Protein AF-A0A961JBV4-F1 (afdb_monomer_lite)

Radius of gyration: 22.55 Å; chains: 1; bounding box: 54×51×65 Å

Secondary structure (DSSP, 8-state):
-HHHHHHHHHHHHHHHHHHHHHHHHHHH---SS-GGGT--HHHHHHHHHHHHHHHHHHHHHHHHHHHHHHHHHHHTSPPTTHHHHHHHHHHHHHHTTS-GGGGGTTTT--HHHHHHHHHHHHHTHHHHHHHHHHHHHHHTTS-----HHHHHHHHHHHHHHHHHHHHHHHT-HHHHHHHTTBHHHHHHHIIIIIHHHHHHHHHHHHHHHHHHHSEE--HHHHHHHHHHHHHHHHHHHHHHHHHHHTT-BSS-S---GGGHHHHHHHHHHHHHHHHHHHHHHHHHHHHHHHSEEP-SS-SS-TT--SGGGGS-S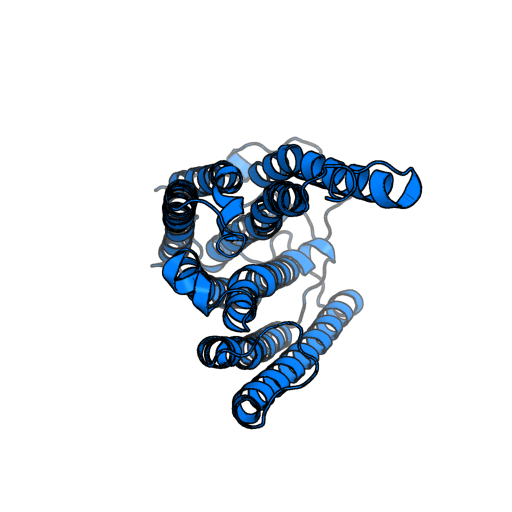SPPSS--SSPPPGGGT------

Structure (mmCIF, N/CA/C/O backbone):
data_AF-A0A961JBV4-F1
#
_entry.id   AF-A0A961JBV4-F1
#
loop_
_atom_site.group_PDB
_atom_site.id
_atom_site.type_symbol
_atom_site.label_atom_id
_atom_site.label_alt_id
_atom_site.label_comp_id
_atom_site.label_asym_id
_atom_site.label_entity_id
_atom_site.label_seq_id
_atom_site.pdbx_PDB_ins_code
_atom_site.Cartn_x
_atom_site.Cartn_y
_atom_site.Cartn_z
_atom_site.occupancy
_atom_site.B_iso_or_equiv
_atom_site.auth_seq_id
_atom_site.auth_comp_id
_atom_site.auth_asym_id
_atom_site.auth_atom_id
_atom_site.pdbx_PDB_model_num
ATOM 1 N N . ILE A 1 1 ? -6.035 10.651 1.886 1.00 93.75 1 ILE A N 1
ATOM 2 C CA . ILE A 1 1 ? -7.064 10.938 0.857 1.00 93.75 1 ILE A CA 1
ATOM 3 C C . ILE A 1 1 ? -6.739 12.191 0.048 1.00 93.75 1 ILE A C 1
ATOM 5 O O . ILE A 1 1 ? -6.558 12.049 -1.148 1.00 93.75 1 ILE A O 1
ATOM 9 N N . PHE A 1 2 ? -6.583 13.380 0.649 1.00 96.25 2 PHE A N 1
ATOM 10 C CA . PHE A 1 2 ? -6.275 14.612 -0.108 1.00 96.25 2 PHE A CA 1
ATOM 11 C C . PHE A 1 2 ? -5.063 14.482 -1.055 1.00 96.25 2 PHE A C 1
ATOM 13 O O . PHE A 1 2 ? -5.188 14.721 -2.250 1.00 96.25 2 PHE A O 1
ATOM 20 N N . VAL A 1 3 ? -3.914 14.013 -0.551 1.00 97.12 3 VAL A N 1
ATOM 21 C CA . VAL A 1 3 ? -2.715 13.773 -1.384 1.00 97.12 3 VAL A CA 1
ATOM 22 C C . VAL A 1 3 ? -2.973 12.716 -2.467 1.00 97.12 3 VAL A C 1
ATOM 24 O O . VAL A 1 3 ? -2.566 12.885 -3.611 1.00 97.12 3 VAL A O 1
ATOM 27 N N . THR A 1 4 ? -3.699 11.647 -2.129 1.00 96.94 4 THR A N 1
ATOM 28 C CA . THR A 1 4 ? -4.105 10.593 -3.072 1.00 96.94 4 THR A CA 1
ATOM 29 C C . THR A 1 4 ? -4.921 11.154 -4.239 1.00 96.94 4 THR A C 1
ATOM 31 O O . THR A 1 4 ? -4.680 10.773 -5.377 1.00 96.94 4 THR A O 1
ATOM 34 N N . ALA A 1 5 ? -5.847 12.083 -3.984 1.00 97.50 5 ALA A N 1
ATOM 35 C CA . ALA A 1 5 ? -6.661 12.704 -5.028 1.00 97.50 5 ALA A CA 1
ATOM 36 C C . ALA A 1 5 ? -5.811 13.506 -6.029 1.00 97.50 5 ALA A C 1
ATOM 38 O O . ALA A 1 5 ? -6.021 13.394 -7.234 1.00 97.50 5 ALA A O 1
ATOM 39 N N . TRP A 1 6 ? -4.810 14.250 -5.547 1.00 97.56 6 TRP A N 1
ATOM 40 C CA . TRP A 1 6 ? -3.859 14.953 -6.415 1.00 97.56 6 TRP A CA 1
ATOM 41 C C . TRP A 1 6 ? -2.999 14.000 -7.245 1.00 97.56 6 TRP A C 1
ATOM 43 O O . TRP A 1 6 ? -2.820 14.227 -8.439 1.00 97.56 6 TRP A O 1
ATOM 53 N N . LEU A 1 7 ? -2.508 12.913 -6.643 1.00 97.00 7 LEU A N 1
ATOM 54 C CA . LEU A 1 7 ? -1.770 11.879 -7.371 1.00 97.00 7 LEU A CA 1
ATOM 55 C C . LEU A 1 7 ? -2.616 11.286 -8.504 1.00 97.00 7 LEU A C 1
ATOM 57 O O . LEU A 1 7 ? -2.138 11.190 -9.631 1.00 97.00 7 LEU A O 1
ATOM 61 N N . ILE A 1 8 ? -3.874 10.930 -8.223 1.00 96.50 8 ILE A N 1
ATOM 62 C CA . ILE A 1 8 ? -4.832 10.410 -9.212 1.00 96.50 8 ILE A CA 1
ATOM 63 C C . ILE A 1 8 ? -5.017 11.414 -10.353 1.00 96.50 8 ILE A C 1
ATOM 65 O O . ILE A 1 8 ? -4.846 11.051 -11.516 1.00 96.50 8 ILE A O 1
ATOM 69 N N . LEU A 1 9 ? -5.322 12.672 -10.017 1.00 97.06 9 LEU A N 1
ATOM 70 C CA . LEU A 1 9 ? -5.583 13.737 -10.987 1.00 97.06 9 LEU A CA 1
ATOM 71 C C . LEU A 1 9 ? -4.412 13.938 -11.959 1.00 97.06 9 LEU A C 1
ATOM 73 O O . LEU A 1 9 ? -4.634 14.143 -13.149 1.00 97.06 9 LEU A O 1
ATOM 77 N N . LEU A 1 10 ? -3.178 13.877 -11.456 1.00 96.31 10 LEU A N 1
ATOM 78 C CA . LEU A 1 10 ? -1.976 14.180 -12.234 1.00 96.31 10 LEU A CA 1
ATOM 79 C C . LEU A 1 10 ? -1.379 12.958 -12.955 1.00 96.31 10 LEU A C 1
ATOM 81 O O . LEU A 1 10 ? -0.720 13.129 -13.976 1.00 96.31 10 LEU A O 1
ATOM 85 N N . SER A 1 11 ? -1.594 11.734 -12.457 1.00 95.56 11 SER A N 1
ATOM 86 C CA . SER A 1 11 ? -0.977 10.517 -13.019 1.00 95.56 11 SER A CA 1
ATOM 87 C C . SER A 1 11 ? -1.875 9.750 -13.994 1.00 95.56 11 SER A C 1
ATOM 89 O O . SER A 1 11 ? -1.384 9.275 -15.018 1.00 95.56 11 SER A O 1
ATOM 91 N N . LEU A 1 12 ? -3.184 9.634 -13.731 1.00 95.81 12 LEU A N 1
ATOM 92 C CA . LEU A 1 12 ? -4.088 8.833 -14.572 1.00 95.81 12 LEU A CA 1
ATOM 93 C C . LEU A 1 12 ? -4.169 9.294 -16.037 1.00 95.81 12 LEU A C 1
ATOM 95 O O . LEU A 1 12 ? -4.191 8.423 -16.912 1.00 95.81 12 LEU A O 1
ATOM 99 N N . PRO A 1 13 ? -4.183 10.607 -16.356 1.00 97.31 13 PRO A N 1
ATOM 100 C CA . PRO A 1 13 ? -4.202 11.049 -17.749 1.00 97.31 13 PRO A CA 1
ATOM 101 C C . PRO A 1 13 ? -3.009 10.532 -18.564 1.00 97.31 13 PRO A C 1
ATOM 103 O O . PRO A 1 13 ? -3.140 10.287 -19.762 1.00 97.31 13 PRO A O 1
ATOM 106 N N . VAL A 1 14 ? -1.861 10.309 -17.918 1.00 96.81 14 VAL A N 1
ATOM 107 C CA . VAL A 1 14 ? -0.648 9.802 -18.572 1.00 96.81 14 VAL A CA 1
ATOM 108 C C . VAL A 1 14 ? -0.819 8.340 -18.997 1.00 96.81 14 VAL A C 1
ATOM 110 O O . VAL A 1 14 ? -0.511 7.999 -20.141 1.00 96.81 14 VAL A O 1
ATOM 113 N N . LEU A 1 15 ? -1.405 7.493 -18.139 1.00 95.56 15 LEU A N 1
ATOM 114 C CA . LEU A 1 15 ? -1.764 6.117 -18.510 1.00 95.56 15 LEU A CA 1
ATOM 115 C C . LEU A 1 15 ? -2.808 6.089 -19.631 1.00 95.56 15 LEU A C 1
ATOM 117 O O . LEU A 1 15 ? -2.677 5.309 -20.575 1.00 95.56 15 LEU A O 1
ATOM 121 N N . ALA A 1 16 ? -3.831 6.943 -19.548 1.00 97.19 16 ALA A N 1
ATOM 122 C CA . ALA A 1 16 ? -4.840 7.049 -20.598 1.00 97.19 16 ALA A CA 1
ATOM 123 C C . ALA A 1 16 ? -4.199 7.396 -21.955 1.00 97.19 16 ALA A C 1
ATOM 125 O O . ALA A 1 16 ? -4.563 6.805 -22.974 1.00 97.19 16 ALA A O 1
ATOM 126 N N . GLY A 1 17 ? -3.189 8.273 -21.961 1.00 97.25 17 GLY A N 1
ATOM 127 C CA . GLY A 1 17 ? -2.356 8.559 -23.129 1.00 97.25 17 GLY A CA 1
ATOM 128 C C . GLY A 1 17 ? -1.610 7.326 -23.651 1.00 97.25 17 GLY A C 1
ATOM 129 O O . GLY A 1 17 ? -1.737 7.009 -24.833 1.00 97.25 17 GLY A O 1
ATOM 130 N N . ALA A 1 18 ? -0.893 6.593 -22.785 1.00 96.38 18 ALA A N 1
ATOM 131 C CA . ALA A 1 18 ? -0.178 5.360 -23.155 1.00 96.38 18 ALA A CA 1
ATOM 132 C C . ALA A 1 18 ? -1.093 4.324 -23.820 1.00 96.38 18 ALA A C 1
ATOM 134 O O . ALA A 1 18 ? -0.775 3.802 -24.889 1.00 96.38 18 ALA A O 1
ATOM 135 N N . ILE A 1 19 ? -2.242 4.048 -23.197 1.00 97.19 19 ILE A N 1
ATOM 136 C CA . ILE A 1 19 ? -3.221 3.079 -23.699 1.00 97.19 19 ILE A CA 1
ATOM 137 C C . ILE A 1 19 ? -3.800 3.554 -25.031 1.00 97.19 19 ILE A C 1
ATOM 139 O O . ILE A 1 19 ? -3.917 2.758 -25.958 1.00 97.19 19 ILE A O 1
ATOM 143 N N . THR A 1 20 ? -4.125 4.843 -25.151 1.00 98.06 20 THR A N 1
ATOM 144 C CA . THR A 1 20 ? -4.651 5.404 -26.401 1.00 98.06 20 THR A CA 1
ATOM 145 C C . THR A 1 20 ? -3.640 5.253 -27.532 1.00 98.06 20 THR A C 1
ATOM 147 O O . THR A 1 20 ? -3.996 4.704 -28.568 1.00 98.06 20 THR A O 1
ATOM 150 N N . MET A 1 21 ? -2.378 5.646 -27.332 1.00 98.31 21 MET A N 1
ATOM 151 C CA . MET A 1 21 ? -1.324 5.473 -28.343 1.00 98.31 21 MET A CA 1
ATOM 152 C C . MET A 1 21 ? -1.141 4.003 -28.729 1.00 98.31 21 MET A C 1
ATOM 154 O O . MET A 1 21 ? -1.077 3.684 -29.912 1.00 98.31 21 MET A O 1
ATOM 158 N N . LEU A 1 22 ? -1.150 3.089 -27.753 1.00 97.81 22 LEU A N 1
ATOM 159 C CA . LEU A 1 22 ? -1.014 1.658 -28.022 1.00 97.81 22 LEU A CA 1
ATOM 160 C C . LEU A 1 22 ? -2.197 1.112 -28.836 1.00 97.81 22 LEU A C 1
ATOM 162 O O . LEU A 1 22 ? -2.018 0.289 -29.732 1.00 97.81 22 LEU A O 1
ATOM 166 N N . LEU A 1 23 ? -3.418 1.556 -28.535 1.00 98.25 23 LEU A N 1
ATOM 167 C CA . LEU A 1 23 ? -4.605 1.186 -29.303 1.00 98.25 23 LEU A CA 1
ATOM 168 C C . LEU A 1 23 ? -4.588 1.795 -30.709 1.00 98.25 23 LEU A C 1
ATOM 170 O O . LEU A 1 23 ? -5.062 1.137 -31.636 1.00 98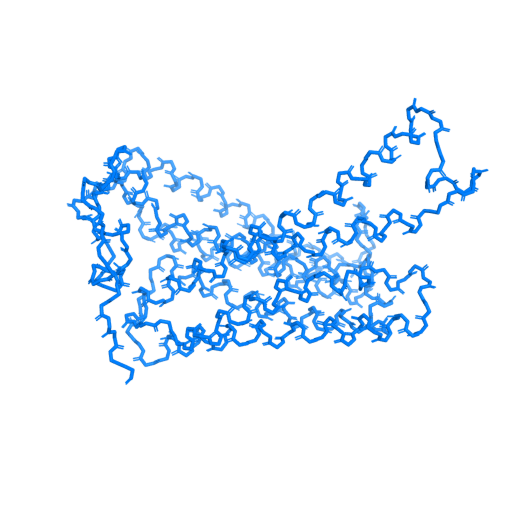.25 23 LEU A O 1
ATOM 174 N N . MET A 1 24 ? -4.037 2.998 -30.880 1.00 98.38 24 MET A N 1
ATOM 175 C CA . MET A 1 24 ? -3.848 3.615 -32.195 1.00 98.38 24 MET A CA 1
ATOM 176 C C . MET A 1 24 ? -2.859 2.817 -33.046 1.00 98.38 24 MET A C 1
ATOM 178 O O . MET A 1 24 ? -3.187 2.481 -34.186 1.00 98.38 24 MET A O 1
ATOM 182 N N . ASP A 1 25 ? -1.733 2.392 -32.464 1.00 98.12 25 ASP A N 1
ATOM 183 C CA . ASP A 1 25 ? -0.744 1.571 -33.172 1.00 98.12 25 ASP A CA 1
ATOM 184 C C . ASP A 1 25 ? -1.353 0.235 -33.608 1.00 98.12 25 ASP A C 1
ATOM 186 O O . ASP A 1 25 ? -1.201 -0.203 -34.747 1.00 98.12 25 ASP A O 1
ATOM 190 N N . ARG A 1 26 ? -2.123 -0.400 -32.717 1.00 97.44 26 ARG A N 1
ATOM 191 C CA . ARG A 1 26 ? -2.718 -1.717 -32.977 1.00 97.44 26 ARG A CA 1
ATOM 192 C C . ARG A 1 26 ? -3.867 -1.711 -33.982 1.00 97.44 26 ARG A C 1
ATOM 194 O O . ARG A 1 26 ? -4.048 -2.714 -34.665 1.00 97.44 26 ARG A O 1
ATOM 201 N N . ASN A 1 27 ? -4.686 -0.659 -34.010 1.00 98.38 27 ASN A N 1
ATOM 202 C CA . ASN A 1 27 ? -5.968 -0.684 -34.727 1.00 98.38 27 ASN A CA 1
ATOM 203 C C . ASN A 1 27 ? -6.055 0.312 -35.888 1.00 98.38 27 ASN A C 1
ATOM 205 O O . ASN A 1 27 ? -6.904 0.137 -36.759 1.00 98.38 27 ASN A O 1
ATOM 209 N N . PHE A 1 28 ? -5.215 1.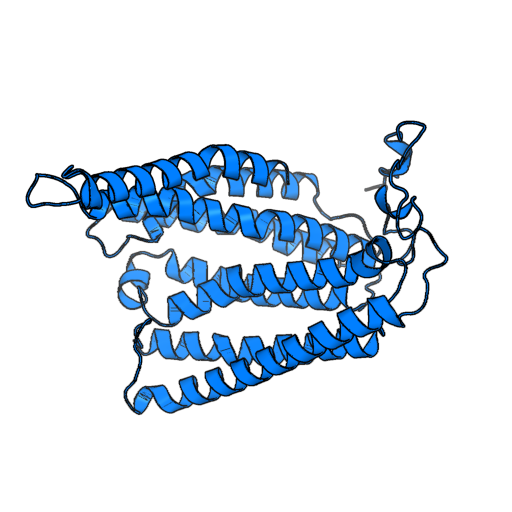348 -35.908 1.00 97.88 28 PHE A N 1
ATOM 210 C CA . PHE A 1 28 ? -5.320 2.455 -36.864 1.00 97.88 28 PHE A CA 1
ATOM 211 C C . PHE A 1 28 ? -4.015 2.728 -37.627 1.00 97.88 28 PHE A C 1
ATOM 213 O O . PHE A 1 28 ? -3.973 3.645 -38.443 1.00 97.88 28 PHE A O 1
ATOM 220 N N . GLY A 1 29 ? -2.971 1.919 -37.409 1.00 95.44 29 GLY A N 1
ATOM 221 C CA . GLY A 1 29 ? -1.723 1.980 -38.173 1.00 95.44 29 GLY A CA 1
ATOM 222 C C . GLY A 1 29 ? -0.825 3.169 -37.830 1.00 95.44 29 GLY A C 1
ATOM 223 O O . GLY A 1 29 ? 0.017 3.537 -38.647 1.00 95.44 29 GLY A O 1
ATOM 224 N N . THR A 1 30 ? -0.997 3.785 -36.654 1.00 98.06 30 THR A N 1
ATOM 225 C CA . THR A 1 30 ? 0.029 4.692 -36.117 1.00 98.06 30 THR A CA 1
ATOM 226 C C . THR A 1 30 ? 1.259 3.897 -35.669 1.00 98.06 30 THR A C 1
ATOM 228 O O . THR A 1 30 ? 1.229 2.669 -35.605 1.00 98.06 30 THR A O 1
ATOM 231 N N . THR A 1 31 ? 2.361 4.592 -35.392 1.00 97.94 31 THR A N 1
ATOM 232 C CA . THR A 1 31 ? 3.644 3.961 -35.050 1.00 97.94 31 THR A CA 1
ATOM 233 C C . THR A 1 31 ? 4.336 4.683 -33.893 1.00 97.94 31 THR A C 1
ATOM 235 O O . THR A 1 31 ? 5.521 4.996 -33.967 1.00 97.94 31 THR A O 1
ATOM 238 N N . PHE A 1 32 ? 3.604 4.982 -32.815 1.00 98.12 32 PHE A N 1
ATOM 239 C CA . PHE A 1 32 ? 4.156 5.623 -31.614 1.00 98.12 32 PHE A CA 1
ATOM 240 C C . PHE A 1 32 ? 5.268 4.783 -30.971 1.00 98.12 32 PHE A C 1
ATOM 242 O O . PHE A 1 32 ? 6.291 5.329 -30.550 1.00 98.12 32 PHE A O 1
ATOM 249 N N . PHE A 1 33 ? 5.080 3.463 -30.906 1.00 98.06 33 PHE A N 1
ATOM 250 C CA . PHE A 1 33 ? 5.995 2.537 -30.233 1.00 98.06 33 PHE A CA 1
ATOM 251 C C . PHE A 1 33 ? 6.668 1.532 -31.176 1.00 98.06 33 PHE A C 1
ATOM 253 O O . PHE A 1 33 ? 7.546 0.802 -30.727 1.00 98.06 33 PHE A O 1
ATOM 260 N N . ASP A 1 34 ? 6.274 1.471 -32.454 1.00 97.38 34 ASP A N 1
ATOM 261 C CA . ASP A 1 34 ? 6.857 0.559 -33.449 1.00 97.38 34 ASP A CA 1
ATOM 262 C C . ASP A 1 34 ? 8.118 1.159 -34.107 1.00 97.38 34 ASP A C 1
ATOM 264 O O . ASP A 1 34 ? 7.999 2.118 -34.882 1.00 97.38 34 ASP A O 1
ATOM 268 N N . PRO A 1 35 ? 9.319 0.583 -33.887 1.00 97.25 35 PRO A N 1
ATOM 269 C CA . PRO A 1 35 ? 10.550 1.052 -34.520 1.00 97.25 35 PRO A CA 1
ATOM 270 C C . PRO A 1 35 ? 10.507 1.037 -36.049 1.00 97.25 35 PRO A C 1
ATOM 272 O O . PRO A 1 35 ? 11.173 1.860 -36.677 1.00 97.25 35 PRO A O 1
ATOM 275 N N . ALA A 1 36 ? 9.734 0.134 -36.667 1.00 97.06 36 ALA A N 1
ATOM 276 C CA . ALA A 1 36 ? 9.634 0.053 -38.125 1.00 97.06 36 ALA A CA 1
ATOM 277 C C . ALA A 1 36 ? 9.012 1.321 -38.738 1.00 97.06 36 ALA A C 1
ATOM 279 O O . ALA A 1 36 ? 9.333 1.674 -39.872 1.00 97.06 36 ALA A O 1
ATOM 280 N N . GLY A 1 37 ? 8.174 2.029 -37.975 1.00 96.06 37 GLY A N 1
ATOM 281 C CA . GLY A 1 37 ? 7.616 3.334 -38.331 1.00 96.06 37 GLY A CA 1
ATOM 282 C C . GLY A 1 37 ? 8.281 4.522 -37.635 1.00 96.06 37 GLY A C 1
ATOM 283 O O . GLY A 1 37 ? 7.702 5.607 -37.624 1.00 96.06 37 GLY A O 1
ATOM 284 N N . GLY A 1 38 ? 9.460 4.332 -37.030 1.00 96.56 38 GLY A N 1
ATOM 285 C CA . GLY A 1 38 ? 10.205 5.379 -36.319 1.00 96.56 38 GLY A CA 1
ATOM 286 C C . GLY A 1 38 ? 9.773 5.635 -34.869 1.00 96.56 38 GLY A C 1
ATOM 287 O O . GLY A 1 38 ? 10.240 6.605 -34.274 1.00 96.56 38 GLY A O 1
ATOM 288 N N . GLY A 1 39 ? 8.900 4.797 -34.303 1.00 97.50 39 GLY A N 1
ATOM 289 C CA . GLY A 1 39 ? 8.485 4.850 -32.901 1.00 97.50 39 GLY A CA 1
ATOM 290 C C . GLY A 1 39 ? 9.538 4.319 -31.924 1.00 97.50 39 GLY A C 1
ATOM 291 O O . GLY A 1 39 ? 10.519 3.687 -32.319 1.00 97.50 39 GLY A O 1
ATOM 292 N N . ASP A 1 40 ? 9.315 4.549 -30.628 1.00 97.19 40 ASP A N 1
ATOM 293 C CA . AS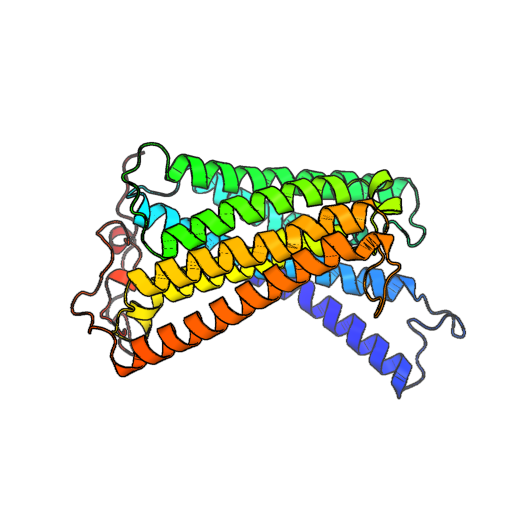P A 1 40 ? 10.226 4.124 -29.556 1.00 97.19 40 ASP A CA 1
ATOM 294 C C . ASP A 1 40 ? 9.523 3.193 -28.543 1.00 97.19 40 ASP A C 1
ATOM 296 O O . ASP A 1 40 ? 8.679 3.645 -27.765 1.00 97.19 40 ASP A O 1
ATOM 300 N N . PRO A 1 41 ? 9.883 1.899 -28.469 1.00 96.31 41 PRO A N 1
ATOM 301 C CA . PRO A 1 41 ? 9.354 0.978 -27.464 1.00 96.31 41 PRO A CA 1
ATOM 302 C C . PRO A 1 41 ? 9.668 1.385 -26.014 1.00 96.31 41 PRO A C 1
ATOM 304 O O . PRO A 1 41 ? 8.923 1.028 -25.096 1.00 96.31 41 PRO A O 1
ATOM 307 N N . ILE A 1 42 ? 10.765 2.112 -25.771 1.00 97.50 42 ILE A N 1
ATOM 308 C CA . ILE A 1 42 ? 11.160 2.578 -24.433 1.00 97.50 42 ILE A CA 1
ATOM 309 C C . ILE A 1 42 ? 10.298 3.762 -23.986 1.00 97.50 42 ILE A C 1
ATOM 311 O O . ILE A 1 42 ? 10.025 3.901 -22.789 1.00 97.50 42 ILE A O 1
ATOM 315 N N . LEU A 1 43 ? 9.766 4.550 -24.925 1.00 97.06 43 LEU A N 1
ATOM 316 C CA . LEU A 1 43 ? 8.789 5.596 -24.627 1.00 97.06 43 LEU A CA 1
ATOM 317 C C . LEU A 1 43 ? 7.566 5.023 -23.901 1.00 97.06 43 LEU A C 1
ATOM 319 O O . LEU A 1 43 ? 7.129 5.599 -22.903 1.00 97.06 43 LEU A O 1
ATOM 323 N N . TYR A 1 44 ? 7.059 3.861 -24.333 1.00 97.06 44 TYR A N 1
ATOM 324 C CA . TYR A 1 44 ? 5.953 3.192 -23.641 1.00 97.06 44 TYR A CA 1
ATOM 325 C C . TYR A 1 44 ? 6.290 2.933 -22.168 1.00 97.06 44 TYR A C 1
ATOM 327 O O . TYR A 1 44 ? 5.474 3.207 -21.289 1.00 97.06 44 TYR A O 1
ATOM 335 N N . GLN A 1 45 ? 7.509 2.462 -21.883 1.00 97.12 45 GLN A N 1
ATOM 336 C CA . GLN A 1 45 ? 7.949 2.205 -20.511 1.00 97.12 45 GLN A CA 1
ATOM 337 C C . GLN A 1 45 ? 8.018 3.488 -19.683 1.00 97.12 45 GLN A C 1
ATOM 339 O O . GLN A 1 45 ? 7.545 3.493 -18.549 1.00 97.12 45 GLN A O 1
ATOM 344 N N . HIS A 1 46 ? 8.546 4.585 -20.234 1.00 97.56 46 HIS A N 1
ATOM 345 C CA . HIS A 1 46 ? 8.583 5.859 -19.516 1.00 97.56 46 HIS A CA 1
ATOM 346 C C . HIS A 1 46 ? 7.182 6.338 -19.136 1.00 97.56 46 HIS A C 1
ATOM 348 O O . HIS A 1 46 ? 6.976 6.726 -17.990 1.00 97.56 46 HIS A O 1
ATOM 354 N N . ILE A 1 47 ? 6.226 6.288 -20.063 1.00 97.31 47 ILE A N 1
ATOM 355 C CA . ILE A 1 47 ? 4.862 6.781 -19.836 1.00 97.31 47 ILE A CA 1
ATOM 356 C C . ILE A 1 47 ? 4.112 5.853 -18.874 1.00 97.31 47 ILE A C 1
ATOM 358 O O . ILE A 1 47 ? 3.468 6.326 -17.935 1.00 97.31 47 ILE A O 1
ATOM 362 N N . LEU A 1 48 ? 4.249 4.535 -19.054 1.00 97.06 48 LEU A N 1
ATOM 363 C CA . LEU A 1 48 ? 3.659 3.547 -18.157 1.00 97.06 48 LEU A CA 1
ATOM 364 C C . LEU A 1 48 ? 4.175 3.727 -16.731 1.00 97.06 48 LEU A C 1
ATOM 366 O O . LEU A 1 48 ? 3.372 3.788 -15.809 1.00 97.06 48 LEU A O 1
ATOM 370 N N . TRP A 1 49 ? 5.491 3.837 -16.535 1.00 98.00 49 TRP A N 1
ATOM 371 C CA . TRP A 1 49 ? 6.068 3.966 -15.199 1.00 98.00 49 TRP A CA 1
ATOM 372 C C . TRP A 1 49 ? 5.864 5.350 -14.591 1.00 98.00 49 TRP A C 1
ATOM 374 O O . TRP A 1 49 ? 5.718 5.442 -13.371 1.00 98.00 49 TRP A O 1
ATOM 384 N N . PHE A 1 50 ? 5.776 6.407 -15.406 1.00 97.38 50 PHE A N 1
ATOM 385 C CA . PHE A 1 50 ? 5.389 7.735 -14.925 1.00 97.38 50 PHE A CA 1
ATOM 386 C C . PHE A 1 50 ? 4.023 7.703 -14.236 1.00 97.38 50 PHE A C 1
ATOM 388 O O . PHE A 1 50 ? 3.824 8.416 -13.261 1.00 97.38 50 PHE A O 1
ATOM 395 N N . PHE A 1 51 ? 3.098 6.857 -14.697 1.00 96.81 51 PHE A N 1
ATOM 396 C CA . PHE A 1 51 ? 1.874 6.549 -13.957 1.00 96.81 51 PHE A CA 1
ATOM 397 C C . PHE A 1 51 ? 2.100 5.502 -12.853 1.00 96.81 51 PHE A C 1
ATOM 399 O O . PHE A 1 51 ? 1.706 5.712 -11.707 1.00 96.81 51 PHE A O 1
ATOM 406 N N . GLY A 1 52 ? 2.721 4.372 -13.194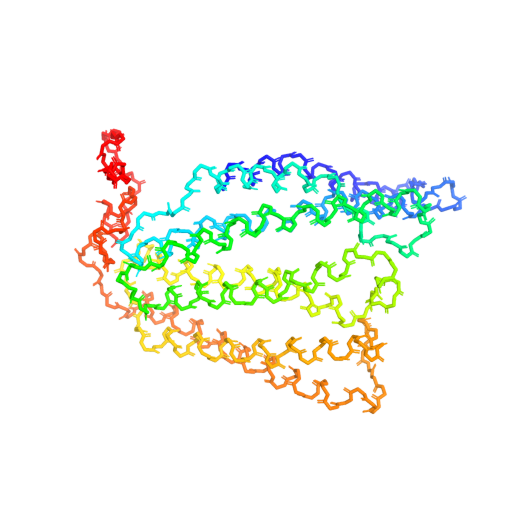 1.00 96.12 52 GLY A N 1
ATOM 407 C CA . GLY A 1 52 ? 2.764 3.179 -12.349 1.00 96.12 52 GLY A CA 1
ATOM 408 C C . GLY A 1 52 ? 3.498 3.400 -11.031 1.00 96.12 52 GLY A C 1
ATOM 409 O O . GLY A 1 52 ? 3.181 2.763 -10.030 1.00 96.12 52 GLY A O 1
ATOM 410 N N . HIS A 1 53 ? 4.451 4.332 -10.986 1.00 96.81 53 HIS A N 1
ATOM 411 C CA . HIS A 1 53 ? 5.114 4.660 -9.735 1.00 96.81 53 HIS A CA 1
ATOM 412 C C . HIS A 1 53 ? 4.265 5.554 -8.803 1.00 96.81 53 HIS A C 1
ATOM 414 O O . HIS A 1 53 ? 4.071 5.188 -7.646 1.00 96.81 53 HIS A O 1
ATOM 420 N N . PRO A 1 54 ? 3.655 6.663 -9.253 1.00 97.31 54 PRO A N 1
ATOM 421 C CA . PRO A 1 54 ? 2.592 7.326 -8.495 1.00 97.31 54 PRO A CA 1
ATOM 422 C C . PRO A 1 54 ? 1.447 6.401 -8.059 1.00 97.31 54 PRO A C 1
ATOM 424 O O . PRO A 1 54 ? 0.943 6.556 -6.945 1.00 97.31 54 PRO A O 1
ATOM 427 N N . GLU A 1 55 ? 1.054 5.423 -8.883 1.00 96.38 55 GLU A N 1
ATOM 428 C CA . GLU A 1 55 ? -0.009 4.460 -8.561 1.00 96.38 55 GLU A CA 1
ATOM 429 C C . GLU A 1 55 ? 0.265 3.699 -7.260 1.00 96.38 55 GLU A C 1
ATOM 431 O O . GLU A 1 55 ? -0.632 3.559 -6.422 1.00 96.38 55 GLU A O 1
ATOM 436 N N . VAL A 1 56 ? 1.510 3.278 -7.020 1.00 96.00 56 VAL A N 1
ATOM 437 C CA . VAL A 1 56 ? 1.832 2.582 -5.768 1.00 96.00 56 VAL A CA 1
ATOM 438 C C . VAL A 1 56 ? 1.603 3.479 -4.545 1.00 96.00 56 VAL A C 1
ATOM 440 O O . VAL A 1 56 ? 1.145 3.014 -3.499 1.00 96.00 56 VAL A O 1
ATOM 443 N N . TYR A 1 57 ? 1.799 4.793 -4.678 1.00 96.00 57 TYR A N 1
ATOM 444 C CA . TYR A 1 57 ? 1.465 5.746 -3.621 1.00 96.00 57 TYR A CA 1
ATOM 445 C C . TYR A 1 57 ? -0.036 6.004 -3.512 1.00 96.00 57 TYR A C 1
ATOM 447 O O . TYR A 1 57 ? -0.557 6.122 -2.400 1.00 96.00 57 TYR A O 1
ATOM 455 N N . ILE A 1 58 ? -0.756 6.032 -4.634 1.00 96.50 58 ILE A N 1
ATOM 456 C CA . ILE A 1 58 ? -2.221 6.139 -4.639 1.00 96.50 58 ILE A CA 1
ATOM 457 C C . ILE A 1 58 ? -2.835 5.028 -3.784 1.00 96.50 58 ILE A C 1
ATOM 459 O O . ILE A 1 58 ? -3.715 5.301 -2.964 1.00 96.50 58 ILE A O 1
ATOM 463 N N . VAL A 1 59 ? -2.320 3.807 -3.921 1.00 94.62 59 VAL A N 1
ATOM 464 C CA . VAL A 1 59 ? -2.787 2.634 -3.178 1.00 94.62 59 VAL A CA 1
ATOM 465 C C . VAL A 1 59 ? -2.414 2.701 -1.692 1.00 94.62 59 VAL A C 1
ATOM 467 O O . VAL A 1 59 ? -3.265 2.435 -0.842 1.00 94.62 59 VAL A O 1
ATOM 470 N N . ILE A 1 60 ? -1.174 3.062 -1.339 1.00 96.12 60 ILE A N 1
ATOM 471 C CA . ILE A 1 60 ? -0.702 2.922 0.051 1.00 96.12 60 ILE A CA 1
ATOM 472 C C . ILE A 1 60 ? -1.030 4.119 0.960 1.00 96.12 60 ILE A C 1
ATOM 474 O O . ILE A 1 60 ? -1.231 3.946 2.165 1.00 96.12 60 ILE A O 1
ATOM 478 N N . LEU A 1 61 ? -1.118 5.342 0.422 1.00 96.69 61 LEU A N 1
ATOM 479 C CA . LEU A 1 61 ? -1.321 6.548 1.236 1.00 96.69 61 LEU A CA 1
ATOM 480 C C . LEU A 1 61 ? -2.650 6.567 2.023 1.00 96.69 61 LEU A C 1
ATOM 482 O O . LEU A 1 61 ? -2.644 7.038 3.166 1.00 96.69 61 LEU A O 1
ATOM 486 N N . PRO A 1 62 ? -3.787 6.068 1.497 1.00 97.12 62 PRO A N 1
ATOM 487 C CA . PRO A 1 62 ? -4.997 5.872 2.296 1.00 97.12 62 PRO A CA 1
ATOM 488 C C . PRO A 1 62 ? -4.776 4.890 3.452 1.00 97.12 62 PRO A C 1
ATOM 490 O O . PRO A 1 62 ? -5.171 5.180 4.583 1.00 97.12 62 PRO A O 1
ATOM 493 N N . GLY A 1 63 ? -4.075 3.782 3.187 1.00 96.94 63 GLY A N 1
ATOM 494 C CA . GLY A 1 63 ? -3.699 2.794 4.196 1.00 96.94 63 GLY A CA 1
ATOM 495 C C . GLY A 1 63 ? -2.874 3.410 5.326 1.00 96.94 63 GLY A C 1
ATOM 496 O O . GLY A 1 63 ? -3.158 3.177 6.496 1.00 96.94 63 GLY A O 1
ATOM 497 N N . PHE A 1 64 ? -1.924 4.294 5.015 1.00 97.50 64 PHE A N 1
ATOM 498 C CA . PHE A 1 64 ? -1.168 5.024 6.036 1.00 97.50 64 PHE A CA 1
ATOM 499 C C . PHE A 1 64 ? -2.048 5.895 6.944 1.00 97.50 64 PHE A C 1
ATOM 501 O O . PHE A 1 64 ? -1.776 6.006 8.141 1.00 97.50 64 PHE A O 1
ATOM 508 N N . GLY A 1 65 ? -3.073 6.544 6.388 1.00 96.44 65 GLY A N 1
ATOM 509 C CA . GLY A 1 65 ? -4.036 7.317 7.175 1.00 96.44 65 GLY A CA 1
ATOM 510 C C . GLY A 1 65 ? -4.802 6.417 8.140 1.00 96.44 65 GLY A C 1
ATOM 511 O O . GLY A 1 65 ? -4.774 6.640 9.347 1.00 96.44 65 GLY A O 1
ATOM 512 N N . LEU A 1 66 ? -5.384 5.341 7.612 1.00 97.50 66 LEU A N 1
ATOM 513 C CA . LEU A 1 66 ? -6.104 4.317 8.369 1.00 97.50 66 LEU A CA 1
ATOM 514 C C . LEU A 1 66 ? -5.266 3.756 9.523 1.00 97.50 66 LEU A C 1
ATOM 516 O O . LEU A 1 66 ? -5.718 3.734 10.663 1.00 97.50 66 LEU A O 1
ATOM 520 N N . ILE A 1 67 ? -4.023 3.362 9.248 1.00 98.06 67 ILE A N 1
ATOM 521 C CA . ILE A 1 67 ? -3.099 2.832 10.255 1.00 98.06 67 ILE A CA 1
ATOM 522 C C . ILE A 1 67 ? -2.812 3.858 11.355 1.00 98.06 67 ILE A C 1
ATOM 524 O O . ILE A 1 67 ? -2.704 3.491 12.522 1.00 98.06 67 ILE A O 1
ATOM 528 N N . SER A 1 68 ? -2.752 5.147 11.011 1.00 97.31 68 SER A N 1
ATOM 529 C CA . SER A 1 68 ? -2.569 6.215 12.000 1.00 97.31 68 SER A CA 1
ATOM 530 C C . SER A 1 68 ? -3.758 6.303 12.965 1.00 97.31 68 SER A C 1
ATOM 532 O O . SER A 1 68 ? -3.537 6.422 14.168 1.00 97.31 68 SER A O 1
ATOM 534 N N . HIS A 1 69 ? -4.994 6.166 12.467 1.00 96.69 69 HIS A N 1
ATOM 535 C CA . HIS A 1 69 ? -6.192 6.110 13.317 1.00 96.69 69 HIS A CA 1
ATOM 536 C C . HIS A 1 69 ? -6.197 4.867 14.211 1.00 96.69 69 HIS A C 1
ATOM 538 O O . HIS A 1 69 ? -6.396 4.984 15.415 1.00 96.69 69 HIS A O 1
ATOM 544 N N . VAL A 1 70 ? -5.902 3.688 13.653 1.00 98.38 70 VAL A N 1
ATOM 545 C CA . VAL A 1 70 ? -5.847 2.435 14.425 1.00 98.38 70 VAL A CA 1
ATOM 546 C C . VAL A 1 70 ? -4.803 2.527 15.544 1.00 98.38 70 VAL A C 1
ATOM 548 O O . VAL A 1 70 ? -5.113 2.206 16.692 1.00 98.38 70 VAL A O 1
ATOM 551 N N . PHE A 1 71 ? -3.591 3.010 15.245 1.00 98.25 71 PHE A N 1
ATOM 552 C CA . PHE A 1 71 ? -2.559 3.188 16.266 1.00 98.25 71 PHE A CA 1
ATOM 553 C C . PHE A 1 71 ? -2.978 4.186 17.344 1.00 98.25 71 PHE A C 1
ATOM 555 O O . PHE A 1 71 ? -2.769 3.893 18.518 1.00 98.25 71 PHE A O 1
ATOM 562 N N . ALA A 1 72 ? -3.587 5.318 16.988 1.00 96.69 72 ALA A N 1
ATOM 563 C CA . ALA A 1 72 ? -4.044 6.298 17.971 1.00 96.69 72 ALA A CA 1
ATOM 564 C C . ALA A 1 72 ? -5.133 5.722 18.897 1.00 96.69 72 ALA A C 1
ATOM 566 O O . ALA A 1 72 ? -4.973 5.714 20.122 1.00 96.69 72 ALA A O 1
ATOM 567 N N . THR A 1 73 ? -6.187 5.139 18.316 1.00 97.12 73 THR A N 1
ATOM 568 C CA . THR A 1 73 ? -7.334 4.586 19.053 1.00 97.12 73 THR A CA 1
ATOM 569 C C . THR A 1 73 ? -6.931 3.472 20.015 1.00 97.12 73 THR A C 1
ATOM 571 O O . THR A 1 73 ? -7.353 3.466 21.172 1.00 97.12 73 THR A O 1
ATOM 574 N N . PHE A 1 74 ? -6.104 2.520 19.573 1.00 98.12 74 PHE A N 1
ATOM 575 C CA . PHE A 1 74 ? -5.730 1.378 20.414 1.00 98.12 74 PHE A CA 1
ATOM 576 C C . PHE A 1 74 ? -4.473 1.607 21.252 1.00 98.12 74 PHE A C 1
ATOM 578 O O . PHE A 1 74 ? -4.195 0.779 22.111 1.00 98.12 74 PHE A O 1
ATOM 585 N N . SER A 1 75 ? -3.742 2.712 21.062 1.00 97.56 75 SER A N 1
ATOM 586 C CA . SER A 1 75 ? -2.684 3.144 21.996 1.00 97.56 75 SER A CA 1
ATOM 587 C C . SER A 1 75 ? -3.182 4.135 23.044 1.00 97.56 75 SER A C 1
ATOM 589 O O . SER A 1 75 ? -2.428 4.458 23.965 1.00 97.56 75 SER A O 1
ATOM 591 N N . LYS A 1 76 ? -4.428 4.612 22.906 1.00 95.56 76 LYS A N 1
ATOM 592 C CA . LYS A 1 76 ? -5.051 5.615 23.780 1.00 95.56 76 LYS A CA 1
ATOM 593 C C . LYS A 1 76 ? -4.243 6.910 23.845 1.00 95.56 76 LYS A C 1
ATOM 595 O O . LYS A 1 76 ? -4.012 7.471 24.914 1.00 95.56 76 LYS A O 1
ATOM 600 N N . LYS A 1 77 ? -3.739 7.335 22.685 1.00 93.56 77 LYS A N 1
ATOM 601 C CA . LYS A 1 77 ? -2.870 8.503 22.532 1.00 93.56 77 LYS A CA 1
ATOM 602 C C . LYS A 1 77 ? -3.104 9.174 21.180 1.00 93.56 77 LYS A C 1
ATOM 604 O O . LYS A 1 77 ? -3.336 8.467 20.199 1.00 93.56 77 LYS A O 1
ATOM 609 N N . PRO A 1 78 ? -2.970 10.507 21.091 1.00 91.75 78 PRO A N 1
ATOM 610 C CA . PRO A 1 78 ? -2.949 11.183 19.804 1.00 91.75 78 PRO A CA 1
ATOM 611 C C . PRO A 1 78 ? -1.743 10.733 18.973 1.00 91.75 78 PRO A C 1
ATOM 613 O O . PRO A 1 78 ? -0.719 10.284 19.499 1.00 91.75 78 PRO A O 1
ATOM 616 N N . VAL A 1 79 ? -1.860 10.893 17.656 1.00 92.25 79 VAL A N 1
ATOM 617 C CA . VAL A 1 79 ? -0.774 10.602 16.717 1.00 92.25 79 VAL A CA 1
ATOM 618 C C . VAL A 1 79 ? 0.438 11.485 17.024 1.00 92.25 79 VAL A C 1
ATOM 620 O O . VAL A 1 79 ? 0.357 12.715 17.003 1.00 92.25 79 VAL A O 1
ATOM 623 N N . PHE A 1 80 ? 1.588 10.858 17.267 1.00 94.69 80 PHE A N 1
ATOM 624 C CA . PHE A 1 80 ? 2.833 11.572 17.524 1.00 94.69 80 PHE A CA 1
ATOM 625 C C . PHE A 1 80 ? 3.377 12.226 16.248 1.00 94.69 80 PHE A C 1
ATOM 627 O O . PHE A 1 80 ? 3.591 11.566 15.227 1.00 94.69 80 PHE A O 1
ATOM 634 N N . GLY A 1 81 ? 3.672 13.526 16.319 1.00 92.88 81 GLY A N 1
ATOM 635 C CA . GLY A 1 81 ? 4.263 14.258 15.200 1.00 92.88 81 GLY A CA 1
ATOM 636 C C . GLY A 1 81 ? 3.304 14.424 14.020 1.00 92.88 81 GLY A C 1
ATOM 637 O O . GLY A 1 81 ? 3.708 14.222 12.876 1.00 92.88 81 GLY A O 1
ATOM 638 N N . TYR A 1 82 ? 2.049 14.809 14.285 1.00 91.75 82 TYR A N 1
ATOM 639 C CA . TYR A 1 82 ? 1.032 15.039 13.250 1.00 91.75 82 TYR A CA 1
ATOM 640 C C . TYR A 1 82 ? 1.547 15.910 12.091 1.00 91.75 82 TYR A C 1
ATOM 642 O O . TYR A 1 82 ? 1.477 15.498 10.934 1.00 91.75 82 TYR A O 1
ATOM 650 N N . LEU A 1 83 ? 2.135 17.076 12.387 1.00 93.56 83 LEU A N 1
ATOM 651 C CA . LEU A 1 83 ? 2.634 17.990 11.355 1.00 93.56 83 LEU A CA 1
ATOM 652 C C . LEU A 1 83 ? 3.767 17.365 10.506 1.00 93.56 83 LEU A C 1
ATOM 654 O O . LEU A 1 83 ? 3.628 17.347 9.280 1.00 93.56 83 LEU A O 1
ATOM 658 N N . PRO A 1 84 ? 4.836 16.777 11.091 1.00 94.50 84 PRO A N 1
ATOM 659 C CA . PRO A 1 84 ? 5.797 15.969 10.336 1.00 94.50 84 PRO A CA 1
ATOM 660 C C . PRO A 1 84 ? 5.165 14.863 9.479 1.00 94.50 84 PRO A C 1
ATOM 662 O O . PRO A 1 84 ? 5.586 14.658 8.342 1.00 94.50 84 PRO A O 1
ATOM 665 N N . MET A 1 85 ? 4.133 14.168 9.969 1.00 94.31 85 MET A N 1
ATOM 666 C CA . MET A 1 85 ? 3.448 13.125 9.198 1.00 94.31 85 MET A CA 1
ATOM 667 C C . MET A 1 85 ? 2.671 13.675 8.001 1.00 94.31 85 MET A C 1
ATOM 669 O O . MET A 1 85 ? 2.624 13.007 6.965 1.00 94.31 85 MET A O 1
ATOM 673 N N . VAL A 1 86 ? 2.065 14.858 8.124 1.00 95.31 86 VAL A N 1
ATOM 674 C CA . VAL A 1 86 ? 1.393 15.545 7.011 1.00 95.31 86 VAL A CA 1
ATOM 675 C C . VAL A 1 86 ? 2.415 15.954 5.952 1.00 95.31 86 VAL A C 1
ATOM 677 O O . VAL A 1 86 ? 2.236 15.626 4.778 1.00 95.31 86 VAL A O 1
ATOM 680 N N . TRP A 1 87 ? 3.527 16.575 6.355 1.00 96.75 87 TRP A N 1
ATOM 681 C CA . TRP A 1 87 ? 4.603 16.935 5.426 1.00 96.75 87 TRP A CA 1
ATOM 682 C C . TRP A 1 87 ? 5.236 15.718 4.757 1.00 96.75 87 TRP A C 1
ATOM 684 O O . TRP A 1 87 ? 5.509 15.760 3.561 1.00 96.75 87 TRP A O 1
ATOM 694 N N . ALA A 1 88 ? 5.393 14.608 5.480 1.00 96.44 88 ALA A N 1
ATOM 695 C CA . ALA A 1 88 ? 5.861 13.354 4.904 1.00 96.44 88 ALA A CA 1
ATOM 696 C C . ALA A 1 88 ? 4.909 12.823 3.817 1.00 96.44 88 ALA A C 1
ATOM 698 O O . ALA A 1 88 ? 5.371 12.383 2.768 1.00 96.44 88 ALA A O 1
ATOM 699 N N . LEU A 1 89 ? 3.587 12.893 4.025 1.00 95.94 89 LEU A N 1
ATOM 700 C CA . LEU A 1 89 ? 2.605 12.498 3.005 1.00 95.94 89 LEU A CA 1
ATOM 701 C C . LEU A 1 89 ? 2.704 13.378 1.754 1.00 95.94 89 LEU A C 1
ATOM 703 O O . LEU A 1 89 ? 2.694 12.851 0.644 1.00 95.94 89 LEU A O 1
ATOM 707 N N . ILE A 1 90 ? 2.820 14.698 1.930 1.00 97.25 90 ILE A N 1
ATOM 708 C CA . ILE A 1 90 ? 2.983 15.648 0.820 1.00 97.25 90 ILE A CA 1
ATOM 709 C C . ILE A 1 90 ? 4.284 15.359 0.064 1.00 97.25 90 ILE A C 1
ATOM 711 O O . ILE A 1 90 ? 4.266 15.261 -1.160 1.00 97.25 90 ILE A O 1
ATOM 715 N N . ALA A 1 91 ? 5.393 15.156 0.781 1.00 97.06 91 ALA A N 1
ATOM 716 C CA . ALA A 1 91 ? 6.688 14.839 0.190 1.00 97.06 91 ALA A CA 1
ATOM 717 C C . ALA A 1 91 ? 6.647 13.536 -0.620 1.00 97.06 91 ALA A C 1
ATOM 719 O O . ALA A 1 91 ? 7.130 13.519 -1.746 1.00 97.06 91 ALA A O 1
ATOM 720 N N . ILE A 1 92 ? 6.019 12.472 -0.102 1.00 96.44 92 ILE A N 1
ATOM 721 C CA . ILE A 1 92 ? 5.817 11.221 -0.855 1.00 96.44 92 ILE A CA 1
ATOM 722 C C . ILE A 1 92 ? 5.014 11.487 -2.135 1.00 96.44 92 ILE A C 1
ATOM 724 O O . ILE A 1 92 ? 5.389 11.006 -3.200 1.00 96.44 92 ILE A O 1
ATOM 728 N N . GLY A 1 93 ? 3.946 12.286 -2.048 1.00 95.56 93 GLY A N 1
ATOM 729 C CA . GLY A 1 93 ? 3.125 12.638 -3.205 1.00 95.56 93 GLY A CA 1
ATOM 730 C C . GLY A 1 93 ? 3.894 13.394 -4.294 1.00 95.56 93 GLY A C 1
ATOM 731 O O . GLY A 1 93 ? 3.766 13.074 -5.470 1.00 95.56 93 GLY A O 1
ATOM 732 N N . VAL A 1 94 ? 4.725 14.369 -3.916 1.00 96.06 94 VAL A N 1
ATOM 733 C CA . VAL A 1 94 ? 5.536 15.142 -4.871 1.00 96.06 94 VAL A CA 1
ATOM 734 C C . VAL A 1 94 ? 6.669 14.295 -5.446 1.00 96.06 94 VAL A C 1
ATOM 736 O O . VAL A 1 94 ? 6.842 14.239 -6.663 1.00 96.06 94 VAL A O 1
ATOM 739 N N . ILE A 1 95 ? 7.432 13.611 -4.587 1.00 95.19 95 ILE A N 1
ATOM 740 C CA . ILE A 1 95 ? 8.599 12.838 -5.024 1.00 95.19 95 ILE A CA 1
ATOM 741 C C . ILE A 1 95 ? 8.170 11.641 -5.887 1.00 95.19 95 ILE A C 1
ATOM 743 O O . ILE A 1 95 ? 8.900 11.257 -6.799 1.00 95.19 95 ILE A O 1
ATOM 747 N N . GLY A 1 96 ? 6.963 11.102 -5.687 1.00 94.62 96 GLY A N 1
ATOM 748 C CA . GLY A 1 96 ? 6.430 10.007 -6.498 1.00 94.62 96 GLY A CA 1
ATOM 749 C C . GLY A 1 96 ? 6.411 10.275 -8.009 1.00 94.62 96 GLY A C 1
ATOM 750 O O . GLY A 1 96 ? 6.505 9.327 -8.784 1.00 94.62 96 GLY A O 1
ATOM 751 N N . PHE A 1 97 ? 6.383 11.541 -8.443 1.00 96.25 97 PHE A N 1
ATOM 752 C CA . PHE A 1 97 ? 6.445 11.918 -9.861 1.00 96.25 97 PHE A CA 1
ATOM 753 C C . PHE A 1 97 ? 7.859 12.023 -10.443 1.00 96.25 97 PHE A C 1
ATOM 755 O O . PHE A 1 97 ? 7.995 12.182 -11.652 1.00 96.25 97 PHE A O 1
ATOM 762 N N . VAL A 1 98 ? 8.918 11.949 -9.631 1.00 95.88 98 VAL A N 1
ATOM 763 C CA . VAL A 1 98 ? 10.304 12.192 -10.085 1.00 95.88 98 VAL A CA 1
ATOM 764 C C . VAL A 1 98 ? 11.226 10.982 -9.939 1.00 95.88 98 VAL A C 1
ATOM 766 O O . VAL A 1 98 ? 12.444 11.117 -10.008 1.00 95.88 98 VAL A O 1
ATOM 769 N N . VAL A 1 99 ? 10.665 9.785 -9.748 1.00 97.44 99 VAL A N 1
ATOM 770 C CA . VAL A 1 99 ? 11.458 8.573 -9.466 1.00 97.44 99 VAL A CA 1
ATOM 771 C C . VAL A 1 99 ? 11.145 7.371 -10.364 1.00 97.44 99 VAL A C 1
ATOM 773 O O . VAL A 1 99 ? 11.795 6.338 -10.248 1.00 97.44 99 VAL A O 1
ATOM 776 N N . TRP A 1 100 ? 10.187 7.488 -11.287 1.00 97.81 100 TRP A N 1
ATOM 777 C CA . TRP A 1 100 ? 9.641 6.346 -12.033 1.00 97.81 100 TRP A CA 1
ATOM 778 C C . TRP A 1 100 ? 10.677 5.508 -12.791 1.00 97.81 100 TRP A C 1
ATOM 780 O O . TRP A 1 100 ? 10.515 4.296 -12.924 1.00 97.81 100 TRP A O 1
ATOM 790 N N . ALA A 1 101 ? 11.753 6.123 -13.285 1.00 96.88 101 ALA A N 1
ATOM 791 C CA . ALA A 1 101 ? 12.715 5.416 -14.120 1.00 96.88 101 ALA A CA 1
ATOM 792 C C . ALA A 1 101 ? 13.602 4.432 -13.335 1.00 96.88 101 ALA A C 1
ATOM 794 O O . ALA A 1 101 ? 14.389 3.717 -13.953 1.00 96.88 101 ALA A O 1
ATOM 795 N N . HIS A 1 102 ? 13.453 4.310 -12.007 1.00 97.69 102 HIS A N 1
ATOM 796 C CA . HIS A 1 102 ? 14.055 3.182 -11.290 1.00 97.69 102 HIS A CA 1
ATOM 797 C C . HIS A 1 102 ? 13.489 1.822 -11.714 1.00 97.69 102 HIS A C 1
ATOM 799 O O . HIS A 1 102 ? 14.144 0.806 -11.527 1.00 97.69 102 HIS A O 1
ATOM 805 N N . HIS A 1 103 ? 12.313 1.784 -12.352 1.00 97.94 103 HIS A N 1
ATOM 806 C CA . HIS A 1 103 ? 11.783 0.562 -12.974 1.00 97.94 103 HIS A CA 1
ATOM 807 C C . HIS A 1 103 ? 12.474 0.217 -14.299 1.00 97.94 103 HIS A C 1
ATOM 809 O O . HIS A 1 103 ? 12.128 -0.774 -14.934 1.00 97.94 103 HIS A O 1
ATOM 815 N N . MET A 1 104 ? 13.418 1.048 -14.746 1.00 97.50 104 MET A N 1
ATOM 816 C CA . MET A 1 104 ? 13.972 1.031 -16.099 1.00 97.50 104 MET A CA 1
ATOM 817 C C . MET A 1 104 ? 15.509 0.976 -16.108 1.00 97.50 104 MET A C 1
ATOM 819 O O . MET A 1 104 ? 16.125 1.223 -17.141 1.00 97.50 104 MET A O 1
ATOM 823 N N . TYR A 1 105 ? 16.180 0.659 -14.996 1.00 97.12 105 TYR A N 1
ATOM 824 C CA . TYR A 1 105 ? 17.654 0.693 -14.939 1.00 97.12 105 TYR A CA 1
ATOM 825 C C . TYR A 1 105 ? 18.359 -0.240 -15.937 1.00 97.12 105 TYR A C 1
ATOM 827 O O . TYR A 1 105 ? 19.521 -0.015 -16.287 1.00 97.12 105 TYR A O 1
ATOM 835 N N . THR A 1 106 ? 17.662 -1.260 -16.430 1.00 96.44 106 THR A N 1
ATOM 836 C CA . THR A 1 106 ? 18.172 -2.256 -17.378 1.00 96.44 106 THR A CA 1
ATOM 837 C C . THR A 1 106 ? 17.866 -1.935 -18.845 1.00 96.44 106 THR A C 1
ATOM 839 O O . THR A 1 106 ? 18.322 -2.671 -19.715 1.00 96.44 106 THR A O 1
ATOM 842 N N . VAL A 1 107 ? 17.179 -0.824 -19.154 1.00 96.25 107 VAL A N 1
ATOM 843 C CA . VAL A 1 107 ? 16.782 -0.477 -20.539 1.00 96.25 107 VAL A CA 1
ATOM 844 C C . VAL A 1 107 ? 17.826 0.336 -21.313 1.00 96.25 107 VAL A C 1
ATOM 846 O O . VAL A 1 107 ? 17.589 0.714 -22.455 1.00 96.25 107 VAL A O 1
ATOM 849 N N . GLY A 1 108 ? 18.981 0.620 -20.701 1.00 94.69 108 GLY A N 1
ATOM 850 C CA . GLY A 1 108 ? 20.066 1.376 -21.339 1.00 94.69 108 GLY A CA 1
ATOM 851 C C . GLY A 1 108 ? 20.095 2.877 -21.030 1.00 94.69 108 GLY A C 1
ATOM 852 O O . GLY A 1 108 ? 20.674 3.639 -21.799 1.00 94.69 108 GLY A O 1
ATOM 853 N N . LEU A 1 109 ? 19.511 3.316 -19.907 1.00 95.81 109 LEU A N 1
ATOM 854 C CA . LEU A 1 109 ? 19.629 4.703 -19.428 1.00 95.81 109 LEU A CA 1
ATOM 855 C C . LEU A 1 109 ? 21.101 5.129 -19.272 1.00 95.81 109 LEU A C 1
ATOM 857 O O . LEU A 1 109 ? 21.946 4.326 -18.866 1.00 95.81 109 LEU A O 1
ATOM 861 N N . SER A 1 110 ? 21.409 6.406 -19.510 1.00 96.56 110 SER A N 1
ATOM 862 C CA . SER A 1 110 ? 22.756 6.943 -19.285 1.00 96.56 110 SER A CA 1
ATOM 863 C C . SER A 1 110 ? 23.149 6.874 -17.806 1.00 96.56 110 SER A C 1
ATOM 865 O O . SER A 1 110 ? 22.295 6.827 -16.916 1.00 96.56 110 SER A O 1
ATOM 867 N N . LEU A 1 111 ? 24.454 6.907 -17.516 1.00 95.50 111 LEU A N 1
ATOM 868 C CA . LEU A 1 111 ? 24.936 6.905 -16.132 1.00 95.50 111 LEU A CA 1
ATOM 869 C C . LEU A 1 111 ? 24.366 8.091 -15.339 1.00 95.50 111 LEU A C 1
ATOM 871 O O . LEU A 1 111 ? 23.951 7.917 -14.198 1.00 95.50 111 LEU A O 1
ATOM 875 N N . GLN A 1 112 ? 24.278 9.272 -15.958 1.00 97.00 112 GLN A N 1
ATOM 876 C CA . GLN A 1 112 ? 23.724 10.471 -15.323 1.00 97.00 112 GLN A CA 1
ATOM 877 C C . GLN A 1 112 ? 22.242 10.290 -14.969 1.00 97.00 112 GLN A C 1
ATOM 879 O O . GLN A 1 112 ? 21.834 10.630 -13.858 1.00 97.00 112 GLN A O 1
ATOM 884 N N . GLN A 1 113 ? 21.449 9.713 -15.878 1.00 95.88 113 GLN A N 1
ATOM 885 C CA . GLN A 1 113 ? 20.042 9.401 -15.618 1.00 95.88 113 GLN A CA 1
ATOM 886 C C . GLN A 1 113 ? 19.913 8.387 -14.474 1.00 95.88 113 GLN A C 1
ATOM 888 O O . GLN A 1 113 ? 19.168 8.628 -13.525 1.00 95.88 113 GLN A O 1
ATOM 893 N N . GLN A 1 114 ? 20.681 7.293 -14.511 1.00 96.00 114 GLN A N 1
ATOM 894 C CA . GLN A 1 114 ? 20.667 6.280 -13.449 1.00 96.00 114 GLN A CA 1
ATOM 895 C C . GLN A 1 114 ? 21.019 6.887 -12.084 1.00 96.00 114 GLN A C 1
ATOM 897 O O . GLN A 1 114 ? 20.299 6.653 -11.114 1.00 96.00 114 GLN A O 1
ATOM 902 N N . SER A 1 115 ? 22.076 7.704 -12.002 1.00 95.81 115 SER A N 1
ATOM 903 C CA . SER A 1 115 ? 22.486 8.360 -10.755 1.00 95.81 115 SER A CA 1
ATOM 904 C C . SER A 1 115 ? 21.412 9.294 -10.199 1.00 95.81 115 SER A C 1
ATOM 906 O O . SER A 1 115 ? 21.161 9.263 -8.995 1.00 95.81 115 SER A O 1
ATOM 908 N N . TYR A 1 116 ? 20.747 10.079 -11.054 1.00 96.56 116 TYR A N 1
ATOM 909 C CA . TYR A 1 116 ? 19.642 10.941 -10.631 1.00 96.56 116 TYR A CA 1
ATOM 910 C C . TYR A 1 116 ? 18.502 10.124 -10.013 1.00 96.56 116 TYR A C 1
ATOM 912 O O . TYR A 1 116 ? 18.140 10.345 -8.857 1.00 96.56 116 TYR A O 1
ATOM 920 N N . PHE A 1 117 ? 17.975 9.145 -10.754 1.00 97.19 117 PHE A N 1
ATOM 921 C CA . PHE A 1 117 ? 16.828 8.355 -10.305 1.00 97.19 117 PHE A CA 1
ATOM 922 C C . PHE A 1 117 ? 17.156 7.503 -9.077 1.00 97.19 117 PHE A C 1
ATOM 924 O O . PHE A 1 117 ? 16.298 7.323 -8.216 1.00 97.19 117 PHE A O 1
ATOM 931 N N . MET A 1 118 ? 18.393 7.012 -8.960 1.00 96.50 118 MET A N 1
ATOM 932 C CA . MET A 1 118 ? 18.877 6.289 -7.778 1.00 96.50 118 MET A CA 1
ATOM 933 C C . MET A 1 118 ? 18.814 7.169 -6.528 1.00 96.50 118 MET A C 1
ATOM 935 O O . MET A 1 118 ? 18.167 6.803 -5.547 1.00 96.50 118 MET A O 1
ATOM 939 N N . LEU A 1 119 ? 19.429 8.354 -6.573 1.00 95.44 119 LEU A N 1
ATOM 940 C CA . LEU A 1 119 ? 19.438 9.276 -5.436 1.00 95.44 119 LEU A CA 1
ATOM 941 C C . LEU A 1 119 ? 18.025 9.760 -5.095 1.00 95.44 119 LEU A C 1
ATOM 943 O O . LEU A 1 119 ? 17.636 9.733 -3.929 1.00 95.44 119 LEU A O 1
ATOM 947 N N . ALA A 1 120 ? 17.233 10.139 -6.101 1.00 95.62 120 ALA A N 1
ATOM 948 C CA . ALA A 1 120 ? 15.861 10.594 -5.900 1.00 95.62 120 ALA A CA 1
ATOM 949 C C . ALA A 1 120 ? 14.982 9.506 -5.251 1.00 95.62 120 ALA A C 1
ATOM 951 O O . ALA A 1 120 ? 14.225 9.795 -4.325 1.00 95.62 120 ALA A O 1
ATOM 952 N N . THR A 1 121 ? 15.133 8.243 -5.664 1.00 96.69 121 THR A N 1
ATOM 953 C CA . THR A 1 121 ? 14.393 7.112 -5.079 1.00 96.69 121 THR A CA 1
ATOM 954 C C . THR A 1 121 ? 14.792 6.860 -3.627 1.00 96.69 121 THR A C 1
ATOM 956 O O . THR A 1 121 ? 13.924 6.652 -2.780 1.00 96.69 121 THR A O 1
ATOM 959 N N . MET A 1 122 ? 16.086 6.935 -3.299 1.00 95.62 122 MET A N 1
ATOM 960 C CA . MET A 1 122 ? 16.560 6.774 -1.918 1.00 95.62 122 MET A CA 1
ATOM 961 C C . MET A 1 122 ? 15.977 7.827 -0.973 1.00 95.62 122 MET A C 1
ATOM 963 O O . MET A 1 122 ? 15.654 7.512 0.172 1.00 95.62 122 MET A O 1
ATOM 967 N N . VAL A 1 123 ? 15.787 9.063 -1.448 1.00 95.56 123 VAL A N 1
ATOM 968 C CA . VAL A 1 123 ? 15.210 10.151 -0.643 1.00 95.56 123 VAL A CA 1
ATOM 969 C C . VAL A 1 123 ? 13.792 9.819 -0.168 1.00 95.56 123 VAL A C 1
ATOM 971 O O . VAL A 1 123 ? 13.425 10.231 0.930 1.00 95.56 123 VAL A O 1
ATOM 974 N N . ILE A 1 124 ? 13.016 9.011 -0.903 1.00 94.56 124 ILE A N 1
ATOM 975 C CA . ILE A 1 124 ? 11.658 8.597 -0.493 1.00 94.56 124 ILE A CA 1
ATOM 976 C C . ILE A 1 124 ? 11.659 7.783 0.809 1.00 94.56 124 ILE A C 1
ATOM 978 O O . ILE A 1 124 ? 10.677 7.801 1.565 1.00 94.56 124 ILE A O 1
ATOM 982 N N . ALA A 1 125 ? 12.762 7.101 1.125 1.00 95.00 125 ALA A N 1
ATOM 983 C CA . ALA A 1 125 ? 12.880 6.358 2.375 1.00 95.00 125 ALA A CA 1
ATOM 984 C C . ALA A 1 125 ? 12.763 7.276 3.605 1.00 95.00 125 ALA A C 1
ATOM 986 O O . ALA A 1 125 ? 12.255 6.841 4.637 1.00 95.00 125 ALA A O 1
ATOM 987 N N . VAL A 1 126 ? 13.154 8.552 3.497 1.00 96.44 126 VAL A N 1
ATOM 988 C CA . VAL A 1 126 ? 13.120 9.518 4.606 1.00 96.44 126 VAL A CA 1
ATOM 989 C C . VAL A 1 126 ? 11.689 9.849 5.058 1.00 96.44 126 VAL A C 1
ATOM 991 O O . VAL A 1 126 ? 11.373 9.566 6.215 1.00 96.44 126 VAL A O 1
ATOM 994 N N . PRO A 1 127 ? 10.782 10.391 4.215 1.00 96.75 127 PRO A N 1
ATOM 995 C CA . PRO A 1 127 ? 9.413 10.674 4.645 1.00 96.75 127 PRO A CA 1
ATOM 996 C C . PRO A 1 127 ? 8.653 9.404 5.045 1.00 96.75 127 PRO A C 1
ATOM 998 O O . PRO A 1 127 ? 7.849 9.429 5.976 1.00 96.75 127 PRO A O 1
ATOM 1001 N N . THR A 1 128 ? 8.946 8.268 4.410 1.00 95.38 128 THR A N 1
ATOM 1002 C CA . THR A 1 128 ? 8.380 6.976 4.818 1.00 95.38 128 THR A CA 1
ATOM 1003 C C . THR A 1 128 ? 8.849 6.579 6.223 1.00 95.38 128 THR A C 1
ATOM 1005 O O . THR A 1 128 ? 8.034 6.194 7.064 1.00 95.38 128 THR A O 1
ATOM 1008 N N . GLY A 1 129 ? 10.142 6.747 6.513 1.00 95.88 129 GLY A N 1
ATOM 1009 C CA . GLY A 1 129 ? 10.736 6.513 7.827 1.00 95.88 129 GLY A CA 1
ATOM 1010 C C . GLY A 1 129 ? 10.134 7.401 8.914 1.00 95.88 129 GLY A C 1
ATOM 1011 O O . GLY A 1 129 ? 9.786 6.890 9.976 1.00 95.88 129 GLY A O 1
ATOM 1012 N N . ILE A 1 130 ? 9.912 8.693 8.635 1.00 96.88 130 ILE A N 1
ATOM 1013 C CA . ILE A 1 130 ? 9.228 9.616 9.562 1.00 96.88 130 ILE A CA 1
ATOM 1014 C C . ILE A 1 130 ? 7.892 9.021 10.019 1.00 96.88 130 ILE A C 1
ATOM 1016 O O . ILE A 1 130 ? 7.608 8.999 11.213 1.00 96.88 130 ILE A O 1
ATOM 1020 N N . LYS A 1 131 ? 7.092 8.471 9.097 1.00 95.62 131 LYS A N 1
ATOM 1021 C CA . LYS A 1 131 ? 5.804 7.857 9.451 1.00 95.62 131 LYS A CA 1
ATOM 1022 C C . LYS A 1 131 ? 5.962 6.595 10.297 1.00 95.62 131 LYS A C 1
ATOM 1024 O O . LYS A 1 131 ? 5.251 6.461 11.290 1.00 95.62 131 LYS A O 1
ATOM 1029 N N . ILE A 1 132 ? 6.899 5.713 9.941 1.00 96.69 132 ILE A N 1
ATOM 1030 C CA . ILE A 1 132 ? 7.205 4.496 10.713 1.00 96.69 132 ILE A CA 1
ATOM 1031 C C . ILE A 1 132 ? 7.560 4.856 12.160 1.00 96.69 132 ILE A C 1
ATOM 1033 O O . ILE A 1 132 ? 6.959 4.324 13.095 1.00 96.69 132 ILE A O 1
ATOM 1037 N N . PHE A 1 133 ? 8.475 5.806 12.354 1.00 97.44 133 PHE A N 1
ATOM 1038 C CA . PHE A 1 133 ? 8.882 6.239 13.689 1.00 97.44 133 PHE A CA 1
ATOM 1039 C C . PHE A 1 133 ? 7.773 6.982 14.436 1.00 97.44 133 PHE A C 1
ATOM 1041 O O . PHE A 1 133 ? 7.605 6.757 15.633 1.00 97.44 133 PHE A O 1
ATOM 1048 N N . SER A 1 134 ? 6.962 7.792 13.753 1.00 97.38 134 SER A N 1
ATOM 1049 C CA . SER A 1 134 ? 5.786 8.426 14.358 1.00 97.38 134 SER A CA 1
ATOM 1050 C C . SER A 1 134 ? 4.767 7.408 14.874 1.00 97.38 134 SER A C 1
ATOM 1052 O O . SER A 1 134 ? 4.226 7.590 15.965 1.00 97.38 134 SER A O 1
ATOM 1054 N N . TRP A 1 135 ? 4.515 6.312 14.153 1.00 97.88 135 TRP A N 1
ATOM 1055 C CA . TRP A 1 135 ? 3.628 5.248 14.639 1.00 97.88 135 TRP A CA 1
ATOM 1056 C C . TRP A 1 135 ? 4.199 4.536 15.867 1.00 97.88 135 TRP A C 1
ATOM 1058 O O . TRP A 1 135 ? 3.478 4.328 16.843 1.00 97.88 135 TRP A O 1
ATOM 1068 N N . ILE A 1 136 ? 5.502 4.238 15.870 1.00 97.44 136 ILE A N 1
ATOM 1069 C CA . ILE A 1 136 ? 6.185 3.662 17.039 1.00 97.44 136 ILE A CA 1
ATOM 1070 C C . ILE A 1 136 ? 6.084 4.609 18.245 1.00 97.44 136 ILE A C 1
ATOM 1072 O O . ILE A 1 136 ? 5.714 4.180 19.337 1.00 97.44 136 ILE A O 1
ATOM 1076 N N . ALA A 1 137 ? 6.339 5.903 18.048 1.00 97.06 137 ALA A N 1
ATOM 1077 C CA . ALA A 1 137 ? 6.244 6.918 19.097 1.00 97.06 137 ALA A CA 1
ATOM 1078 C C . ALA A 1 137 ? 4.800 7.152 19.586 1.00 97.06 137 ALA A C 1
ATOM 1080 O O . ALA A 1 137 ? 4.580 7.454 20.760 1.00 97.06 137 ALA A O 1
ATOM 1081 N N . THR A 1 138 ? 3.803 6.966 18.715 1.00 96.50 138 THR A N 1
ATOM 1082 C CA . THR A 1 138 ? 2.381 7.001 19.099 1.00 96.50 138 THR A CA 1
ATOM 1083 C C . THR A 1 138 ? 2.092 5.906 20.125 1.00 96.50 138 THR A C 1
ATOM 1085 O O . THR A 1 138 ? 1.558 6.204 21.193 1.00 96.50 138 THR A O 1
ATOM 1088 N N . MET A 1 139 ? 2.539 4.674 19.855 1.00 97.06 139 MET A N 1
ATOM 1089 C CA . MET A 1 139 ? 2.388 3.532 20.768 1.00 97.06 139 MET A CA 1
ATOM 1090 C C . MET A 1 139 ? 3.226 3.659 22.048 1.00 97.06 139 MET A C 1
ATOM 1092 O O . MET A 1 139 ? 2.808 3.195 23.109 1.00 97.06 139 MET A O 1
ATOM 1096 N N . TRP A 1 140 ? 4.406 4.279 21.970 1.00 96.75 140 TRP A N 1
ATOM 1097 C CA . TRP A 1 140 ? 5.333 4.400 23.098 1.00 96.75 140 TRP A CA 1
ATOM 1098 C C . TRP A 1 140 ? 4.700 5.113 24.299 1.00 96.75 140 TRP A C 1
ATOM 1100 O O . TRP A 1 140 ? 4.219 6.240 24.183 1.00 96.75 140 TRP A O 1
ATOM 1110 N N . GLY A 1 141 ? 4.716 4.476 25.471 1.00 93.38 141 GLY A N 1
ATOM 1111 C CA . GLY A 1 141 ? 4.101 5.021 26.689 1.00 93.38 141 GLY A CA 1
ATOM 1112 C C . GLY A 1 141 ? 2.567 5.093 26.654 1.00 93.38 141 GLY A C 1
ATOM 1113 O O . GLY A 1 141 ? 1.979 5.696 27.545 1.00 93.38 141 GLY A O 1
ATOM 1114 N N . GLY A 1 142 ? 1.919 4.517 25.635 1.00 93.25 142 GLY A N 1
ATOM 1115 C CA . GLY A 1 142 ? 0.467 4.351 25.571 1.00 93.25 142 GLY A CA 1
ATOM 1116 C C . GLY A 1 142 ? -0.020 3.080 26.269 1.00 93.25 142 GLY A C 1
ATOM 1117 O O . GLY A 1 142 ? 0.765 2.210 26.651 1.00 93.25 142 GLY A O 1
ATOM 1118 N N . SER A 1 143 ? -1.340 2.949 26.402 1.00 93.88 143 SER A N 1
ATOM 1119 C CA . SER A 1 143 ? -1.993 1.737 26.911 1.00 93.88 143 SER A CA 1
ATOM 1120 C C . SER A 1 143 ? -2.496 0.913 25.727 1.00 93.88 143 SER A C 1
ATOM 1122 O O . SER A 1 143 ? -3.618 1.094 25.258 1.00 93.88 143 SER A O 1
ATOM 1124 N N . VAL A 1 144 ? -1.617 0.055 25.202 1.00 97.06 144 VAL A N 1
ATOM 1125 C CA . VAL A 1 144 ? -1.847 -0.656 23.939 1.00 97.06 144 VAL A CA 1
ATOM 1126 C C . VAL A 1 144 ? -2.833 -1.815 24.098 1.00 97.06 144 VAL A C 1
ATOM 1128 O O . VAL A 1 144 ? -2.569 -2.787 24.808 1.00 97.06 144 VAL A O 1
ATOM 1131 N N . GLU A 1 145 ? -3.941 -1.760 23.362 1.00 97.38 145 GLU A N 1
ATOM 1132 C CA . GLU A 1 145 ? -4.912 -2.846 23.251 1.00 97.38 145 GLU A CA 1
ATOM 1133 C C . GLU A 1 145 ? -4.707 -3.666 21.972 1.00 97.38 145 GLU A C 1
ATOM 1135 O O . GLU A 1 145 ? -4.940 -3.206 20.856 1.00 97.38 145 GLU A O 1
ATOM 1140 N N . PHE A 1 146 ? -4.355 -4.945 22.120 1.00 97.19 146 PHE A N 1
ATOM 1141 C CA . PHE A 1 146 ? -4.190 -5.871 20.994 1.00 97.19 146 PHE A CA 1
ATOM 1142 C C . PHE A 1 146 ? -5.531 -6.429 20.496 1.00 97.19 146 PHE A C 1
ATOM 1144 O O . PHE A 1 146 ? -5.798 -7.638 20.576 1.00 97.19 146 PHE A O 1
ATOM 1151 N N . LYS A 1 147 ? -6.392 -5.531 20.009 1.00 98.31 147 LYS A N 1
ATOM 1152 C CA . LYS A 1 147 ? -7.578 -5.876 19.219 1.00 98.31 147 LYS A CA 1
ATOM 1153 C C . LYS A 1 147 ? -7.177 -6.279 17.798 1.00 98.31 147 LYS A C 1
ATOM 1155 O O . LYS A 1 147 ? -6.090 -5.937 17.334 1.00 98.31 147 LYS A O 1
ATOM 1160 N N . THR A 1 148 ? -8.057 -6.972 17.083 1.00 98.81 148 THR A N 1
ATOM 1161 C CA . THR A 1 148 ? -7.799 -7.446 15.714 1.00 98.81 148 THR A CA 1
ATOM 1162 C C . THR A 1 148 ? -7.290 -6.344 14.766 1.00 98.81 148 THR A C 1
ATOM 1164 O O . THR A 1 148 ? -6.274 -6.585 14.113 1.00 98.81 148 THR A O 1
ATOM 1167 N N . PRO A 1 149 ? -7.870 -5.123 14.708 1.00 98.75 149 PRO A N 1
ATOM 1168 C CA . PRO A 1 149 ? -7.353 -4.067 13.834 1.00 98.75 149 PRO A CA 1
ATOM 1169 C C . PRO A 1 149 ? -5.918 -3.669 14.192 1.00 98.75 149 PRO A C 1
ATOM 1171 O O . PRO A 1 149 ? -5.085 -3.493 13.305 1.00 98.75 149 PRO A O 1
ATOM 1174 N N . MET A 1 150 ? -5.614 -3.597 15.493 1.00 98.56 150 MET A N 1
ATOM 1175 C CA . MET A 1 150 ? -4.280 -3.280 15.999 1.00 98.56 150 MET A CA 1
ATOM 1176 C C . MET A 1 150 ? -3.258 -4.351 15.605 1.00 98.56 150 MET A C 1
ATOM 1178 O O . MET A 1 150 ? -2.145 -4.017 15.210 1.00 98.56 150 MET A O 1
ATOM 1182 N N . LEU A 1 151 ? -3.630 -5.636 15.633 1.00 98.75 151 LEU A N 1
ATOM 1183 C CA . LEU A 1 151 ? -2.754 -6.714 15.161 1.00 98.75 151 LEU A CA 1
ATOM 1184 C C . LEU A 1 151 ? -2.420 -6.562 13.676 1.00 98.75 151 LEU A C 1
ATOM 1186 O O . LEU A 1 151 ? -1.248 -6.621 13.310 1.00 98.75 151 LEU A O 1
ATOM 1190 N N . PHE A 1 152 ? -3.415 -6.299 12.825 1.00 98.81 152 PHE A N 1
ATOM 1191 C CA . PHE A 1 152 ? -3.159 -6.031 11.408 1.00 98.81 152 PHE A CA 1
ATOM 1192 C C . PHE A 1 152 ? -2.323 -4.762 11.201 1.00 98.81 152 PHE A C 1
ATOM 1194 O O . PHE A 1 152 ? -1.463 -4.754 10.322 1.00 98.81 152 PHE A O 1
ATOM 1201 N N . ALA A 1 153 ? -2.484 -3.730 12.033 1.00 98.69 153 ALA A N 1
ATOM 1202 C CA . ALA A 1 153 ? -1.629 -2.548 11.976 1.00 98.69 153 ALA A CA 1
ATOM 1203 C C . ALA A 1 153 ? -0.169 -2.838 12.364 1.00 98.69 153 ALA A C 1
ATOM 1205 O O . ALA A 1 153 ? 0.752 -2.367 11.696 1.00 98.69 153 ALA A O 1
ATOM 1206 N N . PHE A 1 154 ? 0.060 -3.678 13.375 1.00 97.88 154 PHE A N 1
ATOM 1207 C CA . PHE A 1 154 ? 1.394 -4.184 13.708 1.00 97.88 154 PHE A CA 1
ATOM 1208 C C . PHE A 1 154 ? 1.985 -5.048 12.592 1.00 97.88 154 PHE A C 1
ATOM 1210 O O . PHE A 1 154 ? 3.150 -4.879 12.233 1.00 97.88 154 PHE A O 1
ATOM 1217 N N . GLY A 1 155 ? 1.188 -5.956 12.024 1.00 98.38 155 GLY A N 1
ATOM 1218 C CA . GLY A 1 155 ? 1.602 -6.783 10.894 1.00 98.38 155 GLY A CA 1
ATOM 1219 C C . GLY A 1 155 ? 2.017 -5.926 9.700 1.00 98.38 155 GLY A C 1
ATOM 1220 O O . GLY A 1 155 ? 3.101 -6.127 9.158 1.00 98.38 155 GLY A O 1
ATOM 1221 N N . PHE A 1 156 ? 1.214 -4.912 9.364 1.00 98.56 156 PHE A N 1
ATOM 1222 C CA . PHE A 1 156 ? 1.562 -3.894 8.377 1.00 98.56 156 PHE A CA 1
ATOM 1223 C C . PHE A 1 156 ? 2.904 -3.230 8.712 1.00 98.56 156 PHE A C 1
ATOM 1225 O O . PHE A 1 156 ? 3.795 -3.239 7.871 1.00 98.56 156 PHE A O 1
ATOM 1232 N N . LEU A 1 157 ? 3.085 -2.710 9.932 1.00 98.19 157 LEU A N 1
ATOM 1233 C CA . LEU A 1 157 ? 4.310 -2.011 10.333 1.00 98.19 157 LEU A CA 1
ATOM 1234 C C . LEU A 1 157 ? 5.560 -2.881 10.130 1.00 98.19 157 LEU A C 1
ATOM 1236 O O . LEU A 1 157 ? 6.552 -2.411 9.574 1.00 98.19 157 LEU A O 1
ATOM 1240 N N . ILE A 1 158 ? 5.505 -4.153 10.532 1.00 97.88 158 ILE A N 1
ATOM 1241 C CA . ILE A 1 158 ? 6.623 -5.096 10.396 1.00 97.88 158 ILE A CA 1
ATOM 1242 C C . ILE A 1 158 ? 6.893 -5.415 8.922 1.00 97.88 158 ILE A C 1
ATOM 1244 O O . ILE A 1 158 ? 8.016 -5.233 8.446 1.00 97.88 158 ILE A O 1
ATOM 1248 N N . LEU A 1 159 ? 5.875 -5.876 8.190 1.00 98.12 159 LEU A N 1
ATOM 1249 C CA . LEU A 1 159 ? 6.026 -6.310 6.798 1.00 98.12 159 LEU A CA 1
ATOM 1250 C C . LEU A 1 159 ? 6.449 -5.147 5.898 1.00 98.12 159 LEU A C 1
ATOM 1252 O O . LEU A 1 159 ? 7.375 -5.279 5.098 1.00 98.12 159 LEU A O 1
ATOM 1256 N N . PHE A 1 160 ? 5.822 -3.988 6.073 1.00 97.81 160 PHE A N 1
ATOM 1257 C CA . PHE A 1 160 ? 6.123 -2.798 5.295 1.00 97.81 160 PHE A CA 1
ATOM 1258 C C . PHE A 1 160 ? 7.545 -2.291 5.562 1.00 97.81 160 PHE A C 1
ATOM 1260 O O . PHE A 1 160 ? 8.225 -1.882 4.626 1.00 97.81 160 PHE A O 1
ATOM 1267 N N . THR A 1 161 ? 8.036 -2.379 6.804 1.00 97.38 161 THR A N 1
ATOM 1268 C CA . THR A 1 161 ? 9.425 -2.011 7.128 1.00 97.38 161 THR A CA 1
ATOM 1269 C C . THR A 1 161 ? 10.424 -2.962 6.468 1.00 97.38 161 THR A C 1
ATOM 1271 O O . THR A 1 161 ? 11.372 -2.500 5.834 1.00 97.38 161 THR A O 1
ATOM 1274 N N . ILE A 1 162 ? 10.199 -4.281 6.548 1.00 96.81 162 ILE A N 1
ATOM 1275 C CA . ILE A 1 162 ? 11.056 -5.284 5.889 1.00 96.81 162 ILE A CA 1
ATOM 1276 C C . ILE A 1 162 ? 11.091 -5.043 4.377 1.00 96.81 162 ILE A C 1
ATOM 1278 O O . ILE A 1 162 ? 12.169 -4.951 3.790 1.00 96.81 162 ILE A O 1
ATOM 1282 N N . GLY A 1 163 ? 9.921 -4.881 3.754 1.00 96.88 163 GLY A N 1
ATOM 1283 C CA . GLY A 1 163 ? 9.823 -4.570 2.332 1.00 96.88 163 GLY A CA 1
ATOM 1284 C C . GLY A 1 163 ? 10.481 -3.236 1.975 1.00 96.88 163 GLY A C 1
ATOM 1285 O O . GLY A 1 163 ? 11.166 -3.135 0.963 1.00 96.88 163 GLY A O 1
ATOM 1286 N N . GLY A 1 164 ? 10.319 -2.206 2.805 1.00 96.25 164 GLY A N 1
ATOM 1287 C CA . GLY A 1 164 ? 10.926 -0.894 2.586 1.00 96.25 164 GLY A CA 1
ATOM 1288 C C . GLY A 1 164 ? 12.450 -0.971 2.520 1.00 96.25 164 GLY A C 1
ATOM 1289 O O . GLY A 1 164 ? 13.055 -0.411 1.607 1.00 96.25 164 GLY A O 1
ATOM 1290 N N . VAL A 1 165 ? 13.071 -1.741 3.419 1.00 96.56 165 VAL A N 1
ATOM 1291 C CA . VAL A 1 165 ? 14.525 -1.969 3.411 1.00 96.56 165 VAL A CA 1
ATOM 1292 C C . VAL A 1 165 ? 14.972 -2.664 2.123 1.00 96.56 165 VAL A C 1
ATOM 1294 O O . VAL A 1 165 ? 15.963 -2.244 1.525 1.00 96.56 165 VAL A O 1
ATOM 1297 N N . THR A 1 166 ? 14.239 -3.670 1.635 1.00 97.81 166 THR A N 1
ATOM 1298 C CA . THR A 1 166 ? 14.582 -4.318 0.354 1.00 97.81 166 THR A CA 1
ATOM 1299 C C . THR A 1 166 ? 14.354 -3.405 -0.853 1.00 97.81 166 THR A C 1
ATOM 1301 O O . THR A 1 166 ? 15.058 -3.527 -1.853 1.00 97.81 166 THR A O 1
ATOM 1304 N N . GLY A 1 167 ? 13.466 -2.416 -0.741 1.00 96.56 167 GLY A N 1
ATOM 1305 C CA . GLY A 1 167 ? 13.282 -1.370 -1.751 1.00 96.56 167 GLY A CA 1
ATOM 1306 C C . GLY A 1 167 ? 14.462 -0.416 -1.834 1.00 96.56 167 GLY A C 1
ATOM 1307 O O . GLY A 1 167 ? 14.891 -0.059 -2.927 1.00 96.56 167 GLY A O 1
ATOM 1308 N N . VAL A 1 168 ? 15.054 -0.059 -0.691 1.00 96.44 168 VAL A N 1
ATOM 1309 C CA . VAL A 1 168 ? 16.298 0.725 -0.663 1.00 96.44 168 VAL A CA 1
ATOM 1310 C C . VAL A 1 168 ? 17.436 -0.049 -1.333 1.00 96.44 168 VAL A C 1
ATOM 1312 O O . VAL A 1 168 ? 18.214 0.547 -2.077 1.00 96.44 168 VAL A O 1
ATOM 1315 N N . VAL A 1 169 ? 17.500 -1.373 -1.158 1.00 97.25 169 VAL A N 1
ATOM 1316 C CA . VAL A 1 169 ? 18.458 -2.221 -1.888 1.00 97.25 169 VAL A CA 1
ATOM 1317 C C . VAL A 1 169 ? 18.225 -2.143 -3.403 1.00 97.25 169 VAL A C 1
ATOM 1319 O O . VAL A 1 169 ? 19.176 -1.904 -4.144 1.00 97.25 169 VAL A O 1
ATOM 1322 N N . LEU A 1 170 ? 16.978 -2.276 -3.864 1.00 97.81 170 LEU A N 1
ATOM 1323 C CA . LEU A 1 170 ? 16.627 -2.198 -5.291 1.00 97.81 170 LEU A CA 1
ATOM 1324 C C . LEU A 1 170 ? 16.762 -0.792 -5.890 1.00 97.81 170 LEU A C 1
ATOM 1326 O O . LEU A 1 170 ? 16.964 -0.655 -7.090 1.00 97.81 170 LEU A O 1
ATOM 1330 N N . SER A 1 171 ? 16.723 0.263 -5.074 1.00 96.56 171 SER A N 1
ATOM 1331 C CA . SER A 1 171 ? 16.967 1.628 -5.559 1.00 96.56 171 SER A CA 1
ATOM 1332 C C . SER A 1 171 ? 18.391 1.823 -6.093 1.00 96.56 171 SER A C 1
ATOM 1334 O O . SER A 1 171 ? 18.648 2.770 -6.833 1.00 96.56 171 SER A O 1
ATOM 1336 N N . GLN A 1 172 ? 19.328 0.935 -5.739 1.00 96.62 172 GLN A N 1
ATOM 1337 C CA . GLN A 1 172 ? 20.708 0.982 -6.208 1.00 96.62 172 GLN A CA 1
ATOM 1338 C C . GLN A 1 172 ? 20.817 0.375 -7.611 1.00 96.62 172 GLN A C 1
ATOM 1340 O O . GLN A 1 172 ? 20.829 -0.845 -7.755 1.00 96.62 172 GLN A O 1
ATOM 1345 N N . ALA A 1 173 ? 21.010 1.204 -8.640 1.00 95.44 173 ALA A N 1
ATOM 1346 C CA . ALA A 1 173 ? 21.082 0.752 -10.037 1.00 95.44 173 ALA A CA 1
ATOM 1347 C C . ALA A 1 173 ? 22.135 -0.354 -10.295 1.00 95.44 173 ALA A C 1
ATOM 1349 O O . ALA A 1 173 ? 21.958 -1.209 -11.163 1.00 95.44 173 ALA A O 1
ATOM 1350 N N . GLY A 1 174 ? 23.238 -0.362 -9.536 1.00 94.88 174 GLY A N 1
ATOM 1351 C CA . GLY A 1 174 ? 24.255 -1.417 -9.617 1.00 94.88 174 GLY A CA 1
ATOM 1352 C C . GLY A 1 174 ? 23.760 -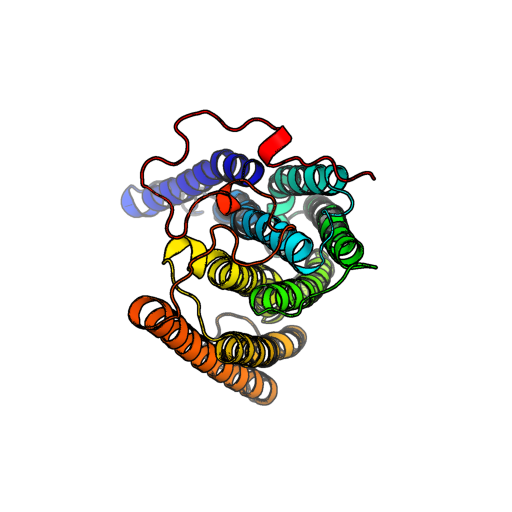2.780 -9.123 1.00 94.88 174 GLY A C 1
ATOM 1353 O O . GLY A 1 174 ? 24.046 -3.794 -9.755 1.00 94.88 174 GLY A O 1
ATOM 1354 N N . VAL A 1 175 ? 22.997 -2.797 -8.027 1.00 96.38 175 VAL A N 1
ATOM 1355 C CA . VAL A 1 175 ? 22.410 -4.017 -7.453 1.00 96.38 175 VAL A CA 1
ATOM 1356 C C . VAL A 1 175 ? 21.194 -4.454 -8.261 1.00 96.38 175 VAL A C 1
ATOM 1358 O O . VAL A 1 175 ? 21.056 -5.642 -8.556 1.00 96.38 175 VAL A O 1
ATOM 1361 N N . ASP A 1 176 ? 20.351 -3.501 -8.671 1.00 97.31 176 ASP A N 1
ATOM 1362 C CA . ASP A 1 176 ? 19.167 -3.781 -9.481 1.00 97.31 176 ASP A CA 1
ATOM 1363 C C . ASP A 1 176 ? 19.544 -4.529 -10.755 1.00 97.31 176 ASP A C 1
ATOM 1365 O O . ASP A 1 176 ? 18.895 -5.504 -11.073 1.00 97.31 176 ASP A O 1
ATOM 1369 N N . ARG A 1 177 ? 20.671 -4.233 -11.411 1.00 94.88 177 ARG A N 1
ATOM 1370 C CA . ARG A 1 177 ? 21.104 -4.991 -12.603 1.00 94.88 177 ARG A CA 1
ATOM 1371 C C . ARG A 1 177 ? 21.169 -6.518 -12.406 1.00 94.88 177 ARG A C 1
ATOM 1373 O O . ARG A 1 177 ? 20.989 -7.246 -13.375 1.00 94.88 177 ARG A O 1
ATOM 1380 N N . ILE A 1 178 ? 21.425 -6.997 -11.186 1.00 96.19 178 ILE A N 1
ATOM 1381 C CA . ILE A 1 178 ? 21.444 -8.431 -10.850 1.00 96.19 178 ILE A CA 1
ATOM 1382 C C . ILE A 1 178 ? 20.057 -8.928 -10.415 1.00 96.19 178 ILE A C 1
ATOM 1384 O O . ILE A 1 178 ? 19.699 -10.073 -10.677 1.00 96.19 178 ILE A O 1
ATOM 1388 N N . TYR A 1 179 ? 19.285 -8.094 -9.717 1.00 98.06 179 TYR A N 1
ATOM 1389 C CA . TYR A 1 179 ? 17.997 -8.481 -9.131 1.00 98.06 179 TYR A CA 1
ATOM 1390 C C . TYR A 1 179 ? 16.781 -8.138 -9.993 1.00 98.06 179 TYR A C 1
ATOM 1392 O O . TYR A 1 179 ? 15.692 -8.654 -9.721 1.00 98.06 179 TYR A O 1
ATOM 1400 N N . HIS A 1 180 ? 16.952 -7.322 -11.025 1.00 98.31 180 HIS A N 1
ATOM 1401 C CA . HIS A 1 180 ? 15.911 -6.892 -11.939 1.00 98.31 180 HIS A CA 1
ATOM 1402 C C . HIS A 1 180 ? 15.238 -8.110 -12.560 1.00 98.31 180 HIS A C 1
ATOM 1404 O O . HIS A 1 180 ? 15.904 -9.061 -12.964 1.00 98.31 180 HIS A O 1
ATOM 1410 N N . ASP A 1 181 ? 13.906 -8.097 -12.603 1.00 98.00 181 ASP A N 1
ATOM 1411 C CA . ASP A 1 181 ? 13.106 -9.224 -13.092 1.00 98.00 181 ASP A CA 1
ATOM 1412 C C . ASP A 1 181 ? 13.395 -10.583 -12.408 1.00 98.00 181 ASP A C 1
ATOM 1414 O O . ASP A 1 181 ? 13.022 -11.637 -12.921 1.00 98.00 181 ASP A O 1
ATOM 1418 N N . THR A 1 182 ? 13.964 -10.595 -11.200 1.00 98.56 182 THR A N 1
ATOM 1419 C CA . THR A 1 182 ? 14.055 -11.807 -10.369 1.00 98.56 182 THR A CA 1
ATOM 1420 C C . THR A 1 182 ? 12.943 -11.868 -9.325 1.00 98.56 182 THR A C 1
ATOM 1422 O O . THR A 1 182 ? 12.212 -10.900 -9.075 1.00 98.56 182 THR A O 1
ATOM 1425 N N . TYR A 1 183 ? 12.852 -13.003 -8.635 1.00 98.44 183 TYR A N 1
ATOM 1426 C CA . TYR A 1 183 ? 11.997 -13.156 -7.459 1.00 98.44 183 TYR A CA 1
ATOM 1427 C C . TYR A 1 183 ? 12.327 -12.181 -6.312 1.00 98.44 183 TYR A C 1
ATOM 1429 O O . TYR A 1 183 ? 11.491 -12.004 -5.431 1.00 98.44 183 TYR A O 1
ATOM 1437 N N . TYR A 1 184 ? 13.471 -11.482 -6.326 1.00 98.56 184 TYR A N 1
ATOM 1438 C CA . TYR A 1 184 ? 13.793 -10.479 -5.303 1.00 98.56 184 TYR A CA 1
ATOM 1439 C C . TYR A 1 184 ? 12.874 -9.260 -5.439 1.00 98.56 184 TYR A C 1
ATOM 1441 O O . TYR A 1 184 ? 12.318 -8.789 -4.449 1.00 98.56 184 TYR A O 1
ATOM 1449 N N . VAL A 1 185 ? 12.649 -8.796 -6.675 1.00 98.44 185 VAL A N 1
ATOM 1450 C CA . VAL A 1 185 ? 11.700 -7.713 -6.984 1.00 98.44 185 VAL A CA 1
ATOM 1451 C C . VAL A 1 185 ? 10.273 -8.142 -6.648 1.00 98.44 185 VAL A C 1
ATOM 1453 O O . VAL A 1 185 ? 9.514 -7.365 -6.069 1.00 98.44 185 VAL A O 1
ATOM 1456 N N . VAL A 1 186 ? 9.916 -9.396 -6.958 1.00 98.44 186 VAL A N 1
ATOM 1457 C CA . VAL A 1 186 ? 8.609 -9.969 -6.598 1.00 98.44 186 VAL A CA 1
ATOM 1458 C C . VAL A 1 186 ? 8.419 -9.929 -5.083 1.00 98.44 186 VAL A C 1
ATOM 1460 O O . VAL A 1 186 ? 7.424 -9.381 -4.616 1.00 98.44 186 VAL A O 1
ATOM 1463 N N . ALA A 1 187 ? 9.380 -10.439 -4.316 1.00 98.44 187 ALA A N 1
ATOM 1464 C CA . ALA A 1 187 ? 9.314 -10.479 -2.863 1.00 98.44 187 ALA A CA 1
ATOM 1465 C C . ALA A 1 187 ? 9.220 -9.074 -2.253 1.00 98.44 187 ALA A C 1
ATOM 1467 O O . ALA A 1 187 ? 8.316 -8.811 -1.459 1.00 98.44 187 ALA A O 1
ATOM 1468 N N . HIS A 1 188 ? 10.094 -8.156 -2.678 1.00 98.12 188 HIS A N 1
ATOM 1469 C CA . HIS A 1 188 ? 10.086 -6.760 -2.247 1.00 98.12 188 HIS A CA 1
ATOM 1470 C C . HIS A 1 188 ? 8.700 -6.123 -2.411 1.00 98.12 188 HIS A C 1
ATOM 1472 O O . HIS A 1 188 ? 8.115 -5.636 -1.439 1.00 98.12 188 HIS A O 1
ATOM 1478 N N . PHE A 1 189 ? 8.159 -6.170 -3.631 1.00 96.75 189 PHE A N 1
ATOM 1479 C CA . PHE A 1 189 ? 6.884 -5.539 -3.952 1.00 96.75 189 PHE A CA 1
ATOM 1480 C C . PHE A 1 189 ? 5.711 -6.199 -3.219 1.00 96.75 189 PHE A C 1
ATOM 1482 O O . PHE A 1 189 ? 4.763 -5.524 -2.813 1.00 96.75 189 PHE A O 1
ATOM 1489 N N . HIS A 1 190 ? 5.761 -7.514 -2.991 1.00 98.12 190 HIS A N 1
ATOM 1490 C CA . HIS A 1 190 ? 4.720 -8.182 -2.218 1.00 98.12 190 HIS A CA 1
ATOM 1491 C C . HIS A 1 190 ? 4.755 -7.798 -0.738 1.00 98.12 190 HIS A C 1
ATOM 1493 O O . HIS A 1 190 ? 3.688 -7.648 -0.153 1.00 98.12 190 HIS A O 1
ATOM 1499 N N . TYR A 1 191 ? 5.923 -7.561 -0.137 1.00 97.69 191 TYR A N 1
ATOM 1500 C CA . TYR A 1 191 ? 5.993 -7.042 1.233 1.00 97.69 191 TYR A CA 1
ATOM 1501 C C . TYR A 1 191 ? 5.479 -5.597 1.344 1.00 97.69 191 TYR A C 1
ATOM 1503 O O . TYR A 1 191 ? 4.696 -5.299 2.245 1.00 97.69 191 TYR A O 1
ATOM 1511 N N . THR A 1 192 ? 5.892 -4.700 0.442 1.00 93.25 192 THR A N 1
ATOM 1512 C CA . THR A 1 192 ? 5.545 -3.269 0.527 1.00 93.25 192 THR A CA 1
ATOM 1513 C C . THR A 1 192 ? 4.140 -2.956 0.038 1.00 93.25 192 THR A C 1
ATOM 1515 O O . THR A 1 192 ? 3.405 -2.247 0.718 1.00 93.25 192 THR A O 1
ATOM 1518 N N . MET A 1 193 ? 3.751 -3.476 -1.124 1.00 88.88 193 MET A N 1
ATOM 1519 C CA . MET A 1 193 ? 2.518 -3.079 -1.798 1.00 88.88 193 MET A CA 1
ATOM 1520 C C . MET A 1 193 ? 1.404 -4.087 -1.611 1.00 88.88 193 MET A C 1
ATOM 1522 O O . MET A 1 193 ? 0.345 -3.713 -1.117 1.00 88.88 193 MET A O 1
ATOM 1526 N N . SER A 1 194 ? 1.632 -5.360 -1.938 1.00 89.31 194 SER A N 1
ATOM 1527 C CA . SER A 1 194 ? 0.576 -6.371 -1.799 1.00 89.31 194 SER A CA 1
ATOM 1528 C C . SER A 1 194 ? 0.160 -6.522 -0.333 1.00 89.31 194 SER A C 1
ATOM 1530 O O . SER A 1 194 ? -0.989 -6.273 0.027 1.00 89.31 194 SER A O 1
ATOM 1532 N N . MET A 1 195 ? 1.111 -6.850 0.544 1.00 92.62 195 MET A N 1
ATOM 1533 C CA . MET A 1 195 ? 0.851 -7.053 1.967 1.00 92.62 195 MET A CA 1
ATOM 1534 C C . MET A 1 195 ? 0.691 -5.738 2.720 1.00 92.62 195 MET A C 1
ATOM 1536 O O . MET A 1 195 ? -0.130 -5.680 3.631 1.00 92.62 195 MET A O 1
ATOM 1540 N N . GLY A 1 196 ? 1.379 -4.668 2.309 1.00 91.12 196 GLY A N 1
ATOM 1541 C CA . GLY A 1 196 ? 1.110 -3.332 2.837 1.00 91.12 196 GLY A CA 1
ATOM 1542 C C . GLY A 1 196 ? -0.361 -2.950 2.657 1.00 91.12 196 GLY A C 1
ATOM 1543 O O . GLY A 1 196 ? -1.065 -2.718 3.641 1.00 91.12 196 GLY A O 1
ATOM 1544 N N . ALA A 1 197 ? -0.863 -2.985 1.420 1.00 93.81 197 ALA A N 1
ATOM 1545 C CA . ALA A 1 197 ? -2.263 -2.694 1.130 1.00 93.81 197 ALA A CA 1
ATOM 1546 C C . ALA A 1 197 ? -3.206 -3.687 1.825 1.00 93.81 197 ALA A C 1
ATOM 1548 O O . ALA A 1 197 ? -4.099 -3.257 2.555 1.00 93.81 197 ALA A O 1
ATOM 1549 N N . ALA A 1 198 ? -2.988 -4.999 1.682 1.00 96.94 198 ALA A N 1
ATOM 1550 C CA . ALA A 1 198 ? -3.874 -6.019 2.246 1.00 96.94 198 ALA A CA 1
ATOM 1551 C C . ALA A 1 198 ? -4.023 -5.903 3.772 1.00 96.94 198 ALA A C 1
ATOM 1553 O O . ALA A 1 198 ? -5.144 -5.931 4.278 1.00 96.94 198 ALA A O 1
ATOM 1554 N N . PHE A 1 199 ? -2.928 -5.711 4.516 1.00 98.50 199 PHE A N 1
ATOM 1555 C CA . PHE A 1 199 ? -3.002 -5.558 5.972 1.00 98.50 199 PHE A CA 1
ATOM 1556 C C . PHE A 1 199 ? -3.717 -4.269 6.376 1.00 98.50 199 PHE A C 1
ATOM 1558 O O . PHE A 1 199 ? -4.504 -4.298 7.321 1.00 98.50 199 PHE A O 1
ATOM 1565 N N . THR A 1 200 ? -3.514 -3.159 5.655 1.00 98.12 200 THR A N 1
ATOM 1566 C CA . THR A 1 200 ? -4.285 -1.935 5.926 1.00 98.12 200 THR A CA 1
ATOM 1567 C C . THR A 1 200 ? -5.774 -2.112 5.620 1.00 98.12 200 THR A C 1
ATOM 1569 O O . THR A 1 200 ? -6.608 -1.669 6.406 1.00 98.12 200 THR A O 1
ATOM 1572 N N . ILE A 1 201 ? -6.128 -2.831 4.548 1.00 98.25 201 ILE A N 1
ATOM 1573 C CA . ILE A 1 201 ? -7.518 -3.152 4.201 1.00 98.25 201 ILE A CA 1
ATOM 1574 C C . ILE A 1 201 ? -8.151 -4.015 5.294 1.00 98.25 201 ILE A C 1
ATOM 1576 O O . ILE A 1 201 ? -9.228 -3.678 5.781 1.00 98.25 201 ILE A O 1
ATOM 1580 N N . PHE A 1 202 ? -7.488 -5.086 5.735 1.00 98.75 202 PHE A N 1
ATOM 1581 C CA . PHE A 1 202 ? -8.007 -5.920 6.820 1.00 98.75 202 PHE A CA 1
ATOM 1582 C C . PHE A 1 202 ? -8.127 -5.144 8.130 1.00 98.75 202 PHE A C 1
ATOM 1584 O O . PHE A 1 202 ? -9.166 -5.244 8.782 1.00 98.75 202 PHE A O 1
ATOM 1591 N N . ALA A 1 203 ? -7.131 -4.326 8.485 1.00 98.81 203 ALA A N 1
ATOM 1592 C CA . ALA A 1 203 ? -7.225 -3.435 9.637 1.00 98.81 203 ALA A CA 1
ATOM 1593 C C . ALA A 1 203 ? -8.470 -2.540 9.537 1.00 98.81 203 ALA A C 1
ATOM 1595 O O . ALA A 1 203 ? -9.249 -2.493 10.482 1.00 98.81 203 ALA A O 1
ATOM 1596 N N . GLY A 1 204 ? -8.716 -1.912 8.383 1.00 98.50 204 GLY A N 1
ATOM 1597 C CA . GLY A 1 204 ? -9.884 -1.055 8.156 1.00 98.50 204 GLY A CA 1
ATOM 1598 C C . GLY A 1 204 ? -11.207 -1.793 8.234 1.00 98.50 204 GLY A C 1
ATOM 1599 O O . GLY A 1 204 ? -12.134 -1.326 8.891 1.00 98.50 204 GLY A O 1
ATOM 1600 N N . ILE A 1 205 ? -11.295 -2.965 7.605 1.00 98.69 205 ILE A N 1
ATOM 1601 C CA . ILE A 1 205 ? -12.501 -3.790 7.658 1.00 98.69 205 ILE A CA 1
ATOM 1602 C C . ILE A 1 205 ? -12.791 -4.155 9.110 1.00 98.69 205 ILE A C 1
ATOM 1604 O O . ILE A 1 205 ? -13.884 -3.882 9.590 1.00 98.69 205 ILE A O 1
ATOM 1608 N N . TYR A 1 206 ? -11.824 -4.684 9.855 1.00 98.81 206 TYR A N 1
ATOM 1609 C CA . TYR A 1 206 ? -12.041 -5.011 11.264 1.00 98.81 206 TYR A CA 1
ATOM 1610 C C . TYR A 1 206 ? -12.294 -3.779 12.141 1.00 98.81 206 TYR A C 1
ATOM 1612 O O . TYR A 1 206 ? -12.977 -3.897 13.157 1.00 98.81 206 TYR A O 1
ATOM 1620 N N . PHE A 1 207 ? -11.782 -2.605 11.773 1.00 98.62 207 PHE A N 1
ATOM 1621 C CA . PHE A 1 207 ? -11.998 -1.362 12.511 1.00 98.62 207 PHE A CA 1
ATOM 1622 C C . PHE A 1 207 ? -13.420 -0.809 12.312 1.00 98.62 207 PHE A C 1
ATOM 1624 O O . PHE A 1 207 ? -14.076 -0.426 13.284 1.00 98.62 207 PHE A O 1
ATOM 1631 N N . TRP A 1 208 ? -13.941 -0.843 11.080 1.00 98.44 208 TRP A N 1
ATOM 1632 C CA . TRP A 1 208 ? -15.215 -0.211 10.705 1.00 98.44 208 TRP A CA 1
ATOM 1633 C C . TRP A 1 208 ? -16.362 -1.170 10.363 1.00 98.44 208 TRP A C 1
ATOM 1635 O O . TRP A 1 208 ? -17.483 -0.702 10.179 1.00 98.44 208 TRP A O 1
ATOM 1645 N N . ILE A 1 209 ? -16.170 -2.493 10.308 1.00 98.31 209 ILE A N 1
ATOM 1646 C CA . ILE A 1 209 ? -17.263 -3.438 9.981 1.00 98.31 209 ILE A CA 1
ATOM 1647 C C . ILE A 1 209 ? -18.456 -3.284 10.927 1.00 98.31 209 ILE A C 1
ATOM 1649 O O . ILE A 1 209 ? -19.602 -3.419 10.502 1.00 98.31 209 ILE A O 1
ATOM 1653 N N . GLY A 1 210 ? -18.201 -2.921 12.185 1.00 97.69 210 GLY A N 1
ATOM 1654 C CA . GLY A 1 210 ? -19.242 -2.594 13.150 1.00 97.69 210 GLY A CA 1
ATOM 1655 C C . GLY A 1 210 ? -20.037 -1.366 12.785 1.00 97.69 210 GLY A C 1
ATOM 1656 O O . GLY A 1 210 ? -21.261 -1.423 12.720 1.00 97.69 210 GLY A O 1
ATOM 1657 N N . LYS A 1 211 ? -19.326 -0.282 12.490 1.00 97.81 211 LYS A N 1
ATOM 1658 C CA . LYS A 1 211 ? -19.911 0.973 12.044 1.00 97.81 211 LYS A CA 1
ATOM 1659 C C . LYS A 1 211 ? -20.727 0.788 10.767 1.00 97.81 211 LYS A C 1
ATOM 1661 O O . LYS A 1 211 ? -21.810 1.340 10.674 1.00 97.81 211 LYS A O 1
ATOM 1666 N N . MET A 1 212 ? -20.254 -0.016 9.816 1.00 97.50 212 MET A N 1
ATOM 1667 C CA . MET A 1 212 ? -20.942 -0.232 8.537 1.00 97.50 212 MET A CA 1
ATOM 1668 C C . MET A 1 212 ? -22.148 -1.176 8.638 1.00 97.50 212 MET A C 1
ATOM 1670 O O . MET A 1 212 ? -23.138 -0.968 7.947 1.00 97.50 212 MET A O 1
ATOM 1674 N N . SER A 1 213 ? -22.082 -2.223 9.468 1.00 97.44 213 SER A N 1
ATOM 1675 C CA . SER A 1 213 ? -23.111 -3.282 9.503 1.00 97.44 213 SER A CA 1
ATOM 1676 C C . SER A 1 213 ? -24.014 -3.272 10.740 1.00 97.44 213 SER A C 1
ATOM 1678 O O . SER A 1 213 ? -24.993 -4.016 10.795 1.00 97.44 213 SER A O 1
ATOM 1680 N N . GLY A 1 214 ? -23.666 -2.496 11.768 1.00 97.88 214 GLY A N 1
ATOM 1681 C CA . GLY A 1 214 ? -24.293 -2.556 13.091 1.00 97.88 214 GLY A CA 1
ATOM 1682 C C . GLY A 1 214 ? -23.993 -3.840 13.873 1.00 97.88 214 GLY A C 1
ATOM 1683 O O . GLY A 1 214 ? -24.630 -4.095 14.898 1.00 97.88 214 GLY A O 1
ATOM 1684 N N . ARG A 1 215 ? -23.054 -4.682 13.412 1.00 98.06 215 ARG A N 1
ATOM 1685 C CA . ARG A 1 215 ? -22.713 -5.970 14.039 1.00 98.06 215 ARG A CA 1
ATOM 1686 C C . ARG A 1 215 ? -21.209 -6.170 14.202 1.00 98.06 215 ARG A C 1
ATOM 1688 O O . ARG A 1 215 ? -20.415 -5.728 13.377 1.00 98.06 215 ARG A O 1
ATOM 1695 N N . GLN A 1 216 ? -20.817 -6.865 15.269 1.00 97.94 216 GLN A N 1
ATOM 1696 C CA . GLN A 1 216 ? -19.423 -7.203 15.557 1.00 97.94 216 GLN A CA 1
ATOM 1697 C C . GLN A 1 216 ? -19.065 -8.659 15.286 1.00 97.94 216 GLN A C 1
ATOM 1699 O O . GLN A 1 216 ? -19.865 -9.577 15.493 1.00 97.94 216 GLN A O 1
ATOM 1704 N N . TYR A 1 217 ? -17.820 -8.830 14.839 1.00 98.44 217 TYR A N 1
ATOM 1705 C CA . TYR A 1 217 ? -17.179 -10.117 14.616 1.00 98.44 217 TYR A CA 1
ATOM 1706 C C . TYR A 1 217 ? -16.688 -10.721 15.941 1.00 98.44 217 TYR A C 1
ATOM 1708 O O . TYR A 1 217 ? -16.414 -9.994 16.900 1.00 98.44 217 TYR A O 1
ATOM 1716 N N . PRO A 1 218 ? -16.534 -12.053 16.019 1.00 98.19 218 PRO A N 1
ATOM 1717 C CA . PRO A 1 218 ? -15.871 -12.690 17.149 1.00 98.19 218 PRO A CA 1
ATOM 1718 C C . PRO A 1 218 ? -14.369 -12.386 17.136 1.00 98.19 218 PRO A C 1
ATOM 1720 O O . PRO A 1 218 ? -13.652 -12.793 16.220 1.00 98.19 218 PRO A O 1
ATOM 1723 N N . GLU A 1 219 ? -13.880 -11.725 18.183 1.00 98.38 219 GLU A N 1
ATOM 1724 C CA . GLU A 1 219 ? -12.480 -11.295 18.293 1.00 98.38 219 GLU A CA 1
ATOM 1725 C C . GLU A 1 219 ? -11.484 -12.458 18.148 1.00 98.38 219 GLU A C 1
ATOM 1727 O O . GLU A 1 219 ? -10.464 -12.329 17.479 1.00 98.38 219 GLU A O 1
ATOM 1732 N N . ALA A 1 220 ? -11.800 -13.630 18.709 1.00 98.56 220 ALA A N 1
ATOM 1733 C CA . ALA A 1 220 ? -10.947 -14.815 18.601 1.00 98.56 220 ALA A CA 1
ATOM 1734 C C . ALA A 1 220 ? -10.721 -15.256 17.142 1.00 98.56 220 ALA A C 1
ATOM 1736 O O . ALA A 1 220 ? -9.608 -15.631 16.779 1.00 98.56 220 ALA A O 1
ATOM 1737 N N . LEU A 1 221 ? -11.752 -15.162 16.293 1.00 98.62 221 LEU A N 1
ATOM 1738 C CA . LEU A 1 221 ? -11.636 -15.512 14.876 1.00 98.62 221 LEU A CA 1
ATOM 1739 C C . LEU A 1 221 ? -10.854 -14.452 14.095 1.00 98.62 221 LEU A C 1
ATOM 1741 O O . LEU A 1 221 ? -10.065 -14.806 13.223 1.00 98.62 221 LEU A O 1
ATOM 1745 N N . GLY A 1 222 ? -11.021 -13.169 14.430 1.00 98.75 222 GLY A N 1
ATOM 1746 C CA . GLY A 1 222 ? -10.218 -12.086 13.852 1.00 98.75 222 GLY A CA 1
ATOM 1747 C C . GLY A 1 222 ? -8.722 -12.262 14.129 1.00 98.75 222 GLY A C 1
ATOM 1748 O O . GLY A 1 222 ? -7.899 -12.176 13.216 1.00 98.75 222 GLY A O 1
ATOM 1749 N N . LYS A 1 223 ? -8.370 -12.620 15.369 1.00 98.81 223 LYS A N 1
ATOM 1750 C CA . LYS A 1 223 ? -6.990 -12.946 15.762 1.00 98.81 223 LYS A CA 1
ATOM 1751 C C . LYS A 1 223 ? -6.457 -14.198 15.068 1.00 98.81 223 LYS A C 1
ATOM 1753 O O . LYS A 1 223 ? -5.293 -14.219 14.674 1.00 98.81 223 LYS A O 1
ATOM 1758 N N . LEU A 1 224 ? -7.290 -15.227 14.899 1.00 98.88 224 LEU A N 1
ATOM 1759 C CA . LEU A 1 224 ? -6.915 -16.432 14.155 1.00 98.88 224 LEU A CA 1
ATOM 1760 C C . LEU A 1 224 ? -6.602 -16.106 12.688 1.00 98.88 224 LEU A C 1
ATOM 1762 O O . LEU A 1 224 ? -5.551 -16.509 12.192 1.00 98.88 224 LEU A O 1
ATOM 1766 N N . HIS A 1 225 ? -7.467 -15.329 12.028 1.00 98.88 225 HIS A N 1
ATOM 1767 C CA . HIS A 1 225 ? -7.236 -14.842 10.667 1.00 98.88 225 HIS A CA 1
ATOM 1768 C C . HIS A 1 225 ? -5.914 -14.067 10.574 1.00 98.88 225 HIS A C 1
ATOM 1770 O O . HIS A 1 225 ? -5.095 -14.362 9.703 1.00 98.88 225 HIS A O 1
ATOM 1776 N N . PHE A 1 226 ? -5.654 -13.145 11.508 1.00 98.81 226 PHE A N 1
ATOM 1777 C CA . PHE A 1 226 ? -4.381 -12.425 11.560 1.00 98.81 226 PHE A CA 1
ATOM 1778 C C . PHE A 1 226 ? -3.176 -13.373 11.596 1.00 98.81 226 PHE A C 1
ATOM 1780 O O . PHE A 1 226 ? -2.299 -13.263 10.743 1.00 98.81 226 PHE A O 1
ATOM 1787 N N . TRP A 1 227 ? -3.123 -14.314 12.544 1.00 98.75 227 TRP A N 1
ATOM 1788 C CA . TRP A 1 227 ? -1.947 -15.174 12.709 1.00 98.75 227 TRP A CA 1
ATOM 1789 C C . TRP A 1 227 ? -1.733 -16.116 11.528 1.00 98.75 227 TRP A C 1
ATOM 1791 O O . TRP A 1 227 ? -0.608 -16.233 11.042 1.00 98.75 227 TRP A O 1
ATOM 1801 N N . MET A 1 228 ? -2.801 -16.743 11.028 1.00 98.75 228 MET A N 1
ATOM 1802 C CA . MET A 1 228 ? -2.717 -17.592 9.839 1.00 98.75 228 MET A CA 1
ATOM 1803 C C . MET A 1 228 ? -2.222 -16.794 8.630 1.00 98.75 228 MET A C 1
ATOM 1805 O O . MET A 1 228 ? -1.335 -17.255 7.912 1.00 98.75 228 MET A O 1
ATOM 1809 N N . PHE A 1 229 ? -2.743 -15.579 8.429 1.00 98.75 229 PHE A N 1
ATOM 1810 C CA . PHE A 1 229 ? -2.344 -14.747 7.299 1.00 98.75 229 PHE A CA 1
ATOM 1811 C C . PHE A 1 229 ? -0.903 -14.256 7.457 1.00 98.75 229 PHE A C 1
ATOM 1813 O O . PHE A 1 229 ? -0.100 -14.448 6.553 1.00 98.75 229 PHE A O 1
ATOM 1820 N N . PHE A 1 230 ? -0.536 -13.705 8.617 1.00 98.69 230 PHE A N 1
ATOM 1821 C CA . PHE A 1 230 ? 0.805 -13.186 8.896 1.00 98.69 230 PHE A CA 1
ATOM 1822 C C . PHE A 1 230 ? 1.900 -14.250 8.761 1.00 98.69 230 PHE A C 1
ATOM 1824 O O . PHE A 1 230 ? 2.953 -13.986 8.176 1.00 98.69 230 PHE A O 1
ATOM 1831 N N . ILE A 1 231 ? 1.658 -15.467 9.250 1.00 98.75 231 ILE A N 1
ATOM 1832 C CA . ILE A 1 231 ? 2.601 -16.578 9.086 1.00 98.75 231 ILE A CA 1
ATOM 1833 C C . ILE A 1 231 ? 2.654 -17.012 7.617 1.00 98.75 231 ILE A C 1
ATOM 1835 O O . ILE A 1 231 ? 3.746 -17.131 7.059 1.00 98.75 231 ILE A O 1
ATOM 1839 N N . GLY A 1 232 ? 1.497 -17.191 6.972 1.00 98.62 232 GLY A N 1
ATOM 1840 C CA . GLY A 1 232 ? 1.411 -17.600 5.569 1.00 98.62 232 GLY A CA 1
ATOM 1841 C C . GLY A 1 232 ? 2.155 -16.654 4.628 1.00 98.62 232 GLY A C 1
ATOM 1842 O O . GLY A 1 232 ? 2.949 -17.102 3.803 1.00 98.62 232 GLY A O 1
ATOM 1843 N N . VAL A 1 233 ? 2.000 -15.339 4.798 1.00 98.31 233 VAL A N 1
ATOM 1844 C CA . VAL A 1 233 ? 2.624 -14.350 3.901 1.00 98.31 233 VAL A CA 1
ATOM 1845 C C . VAL A 1 233 ? 4.139 -14.297 4.074 1.00 98.31 233 VAL A C 1
ATOM 1847 O O . VAL A 1 233 ? 4.855 -14.191 3.082 1.00 98.31 233 VAL A O 1
ATOM 1850 N N . ASN A 1 234 ? 4.650 -14.452 5.301 1.00 98.50 234 ASN A N 1
ATOM 1851 C CA . ASN A 1 234 ? 6.092 -14.538 5.530 1.00 98.50 234 ASN A CA 1
ATOM 1852 C C . ASN A 1 234 ? 6.664 -15.837 4.955 1.00 98.50 234 ASN A C 1
ATOM 1854 O O . ASN A 1 234 ? 7.680 -15.796 4.266 1.00 98.50 234 ASN A O 1
ATOM 1858 N N . LEU A 1 235 ? 5.992 -16.975 5.158 1.00 98.56 235 LEU A N 1
ATOM 1859 C CA . LEU A 1 235 ? 6.385 -18.237 4.523 1.00 98.56 235 LEU A CA 1
ATOM 1860 C C . LEU A 1 235 ? 6.299 -18.169 2.995 1.00 98.56 235 LEU A C 1
ATOM 1862 O O . LEU A 1 235 ? 7.072 -18.840 2.326 1.00 98.56 235 LEU A O 1
ATOM 1866 N N . THR A 1 236 ? 5.408 -17.343 2.442 1.00 98.62 236 THR A N 1
ATOM 1867 C CA . THR A 1 236 ? 5.291 -17.134 0.995 1.00 98.62 236 THR A CA 1
ATOM 1868 C C . THR A 1 236 ? 6.451 -16.301 0.470 1.00 98.62 236 THR A C 1
ATOM 1870 O O . THR A 1 236 ? 7.216 -16.765 -0.373 1.00 98.62 236 THR A O 1
ATOM 1873 N N . PHE A 1 237 ? 6.595 -15.065 0.946 1.00 98.50 237 PHE A N 1
ATOM 1874 C CA . PHE A 1 237 ? 7.426 -14.064 0.280 1.00 98.50 237 PHE A CA 1
ATOM 1875 C C . PHE A 1 237 ? 8.830 -13.945 0.871 1.00 98.50 237 PHE A C 1
ATOM 1877 O O . PHE A 1 237 ? 9.743 -13.521 0.165 1.00 98.50 237 PHE A O 1
ATOM 1884 N N . PHE A 1 238 ? 9.063 -14.330 2.132 1.00 98.19 238 PHE A N 1
ATOM 1885 C CA . PHE A 1 238 ? 10.419 -14.289 2.686 1.00 98.19 238 PHE A CA 1
ATOM 1886 C C . PHE A 1 238 ? 11.365 -15.225 1.914 1.00 98.19 238 PHE A C 1
ATOM 1888 O O . PHE A 1 238 ? 12.412 -14.748 1.469 1.00 98.19 238 PHE A O 1
ATOM 1895 N N . PRO A 1 239 ? 10.990 -16.494 1.621 1.00 98.44 239 PRO A N 1
ATOM 1896 C CA . PRO A 1 239 ? 11.799 -17.380 0.782 1.00 98.44 239 PRO A CA 1
ATOM 1897 C C . PRO A 1 239 ? 12.099 -16.841 -0.616 1.00 98.44 239 PRO A C 1
ATOM 1899 O O . PRO A 1 239 ? 13.148 -17.143 -1.183 1.00 98.44 239 PRO A O 1
ATOM 1902 N N . GLN A 1 240 ? 11.208 -16.021 -1.174 1.00 98.62 240 GLN A N 1
ATOM 1903 C CA . GLN A 1 240 ? 11.387 -15.464 -2.513 1.00 98.62 240 GLN A CA 1
ATOM 1904 C C . GLN A 1 240 ? 12.560 -14.476 -2.595 1.00 98.62 240 GLN A C 1
ATOM 1906 O O . GLN A 1 240 ? 13.180 -14.369 -3.651 1.00 98.62 240 GLN A O 1
ATOM 1911 N N . HIS A 1 241 ? 12.961 -13.839 -1.488 1.00 98.31 241 HIS A N 1
ATOM 1912 C CA . HIS A 1 241 ? 14.207 -13.065 -1.459 1.00 98.31 241 HIS A CA 1
ATOM 1913 C C . HIS A 1 241 ? 15.437 -13.959 -1.676 1.00 98.31 241 HIS A C 1
ATOM 1915 O O . HIS A 1 241 ? 16.375 -13.550 -2.362 1.00 98.31 241 HIS A O 1
ATOM 1921 N N . PHE A 1 242 ? 15.438 -15.187 -1.139 1.00 98.12 242 PHE A N 1
ATOM 1922 C CA . PHE A 1 242 ? 16.516 -16.149 -1.385 1.00 98.12 242 PHE A CA 1
ATOM 1923 C C . PHE A 1 242 ? 16.495 -16.649 -2.829 1.00 98.12 242 PHE A C 1
ATOM 1925 O O . PHE A 1 242 ? 17.547 -16.661 -3.461 1.00 98.12 242 PHE A O 1
ATOM 1932 N N . LEU A 1 243 ? 15.315 -16.964 -3.375 1.00 98.31 243 LEU A N 1
ATOM 1933 C CA . LEU A 1 243 ? 15.159 -17.333 -4.790 1.00 98.31 243 LEU A CA 1
ATOM 1934 C C . LEU A 1 243 ? 15.685 -16.241 -5.725 1.00 98.31 243 LEU A C 1
ATOM 1936 O O . LEU A 1 243 ? 16.477 -16.514 -6.624 1.00 98.31 243 LEU A O 1
ATOM 1940 N N . GLY A 1 244 ? 15.297 -14.991 -5.477 1.00 98.06 244 GLY A N 1
ATOM 1941 C CA . GLY A 1 244 ? 15.763 -13.845 -6.247 1.00 98.06 244 GLY A CA 1
ATOM 1942 C C . GLY A 1 244 ? 17.268 -13.633 -6.154 1.00 98.06 244 GLY A C 1
ATOM 1943 O O . GLY A 1 244 ? 17.931 -13.442 -7.168 1.00 98.06 244 GLY A O 1
ATOM 1944 N N . ARG A 1 245 ? 17.834 -13.760 -4.948 1.00 96.75 245 ARG A N 1
ATOM 1945 C CA . ARG A 1 245 ? 19.286 -13.681 -4.736 1.00 96.75 245 ARG A CA 1
ATOM 1946 C C . ARG A 1 245 ? 20.051 -14.815 -5.426 1.00 96.75 245 ARG A C 1
ATOM 1948 O O . ARG A 1 245 ? 21.193 -14.613 -5.825 1.00 96.75 245 ARG A O 1
ATOM 1955 N N . GLN A 1 246 ? 19.440 -15.989 -5.565 1.00 97.00 246 GLN A N 1
ATOM 1956 C CA . GLN A 1 246 ? 19.981 -17.113 -6.334 1.00 97.00 246 GLN A CA 1
ATOM 1957 C C . GLN A 1 246 ? 19.790 -16.946 -7.856 1.00 97.00 246 GLN A C 1
ATOM 1959 O O . GLN A 1 246 ? 20.196 -17.822 -8.613 1.00 97.00 246 GLN A O 1
ATOM 1964 N N . GLY A 1 247 ? 19.189 -15.841 -8.311 1.00 96.94 247 GLY A N 1
ATOM 1965 C CA . GLY A 1 247 ? 19.003 -15.534 -9.726 1.00 96.94 247 GLY A CA 1
ATOM 1966 C C . GLY A 1 247 ? 17.760 -16.162 -10.354 1.00 96.94 247 GLY A C 1
ATOM 1967 O O . GLY A 1 247 ? 17.698 -16.247 -11.575 1.00 96.94 247 GLY A O 1
ATOM 1968 N N . MET A 1 248 ? 16.772 -16.609 -9.566 1.00 98.25 248 MET A N 1
ATOM 1969 C CA . MET A 1 248 ? 15.521 -17.134 -10.123 1.00 98.25 248 MET A CA 1
ATOM 1970 C C . MET A 1 248 ? 14.732 -16.002 -10.812 1.00 98.25 248 MET A C 1
ATOM 1972 O O . MET A 1 248 ? 14.284 -15.076 -10.120 1.00 98.25 248 MET A O 1
ATOM 1976 N N . PRO A 1 249 ? 14.520 -16.058 -12.140 1.00 98.19 249 PRO A N 1
ATOM 1977 C CA . PRO A 1 249 ? 13.756 -15.046 -12.857 1.00 98.19 249 PRO A CA 1
ATOM 1978 C C . PRO A 1 249 ? 12.260 -15.153 -12.539 1.00 98.19 249 PRO A C 1
ATOM 1980 O O . PRO A 1 249 ? 11.727 -16.237 -12.289 1.00 98.19 249 PRO A O 1
ATOM 1983 N N . ARG A 1 250 ? 11.554 -14.022 -12.558 1.00 98.06 250 ARG A N 1
ATOM 1984 C CA . ARG A 1 250 ? 10.090 -13.987 -12.443 1.00 98.06 250 ARG A CA 1
ATOM 1985 C C . ARG A 1 250 ? 9.435 -14.365 -13.775 1.00 98.06 250 ARG A C 1
ATOM 1987 O O . ARG A 1 250 ? 10.056 -14.241 -14.822 1.00 98.06 250 ARG A O 1
ATOM 1994 N N . ARG A 1 251 ? 8.147 -14.732 -13.747 1.00 97.75 251 ARG A N 1
ATOM 1995 C CA . ARG A 1 251 ? 7.335 -15.093 -14.938 1.00 97.75 251 ARG A CA 1
ATOM 1996 C C . ARG A 1 251 ? 7.775 -16.382 -15.653 1.00 97.75 251 ARG A C 1
ATOM 1998 O O . ARG A 1 251 ? 7.491 -16.555 -16.832 1.00 97.75 251 ARG A O 1
ATOM 2005 N N . TYR A 1 252 ? 8.422 -17.297 -14.936 1.00 97.19 252 TYR A N 1
ATOM 2006 C CA . TYR A 1 252 ? 8.751 -18.634 -15.432 1.00 97.19 252 TYR A CA 1
ATOM 2007 C C . TYR A 1 252 ? 7.752 -19.653 -14.887 1.00 97.19 252 TYR A C 1
ATOM 2009 O O . TYR A 1 252 ? 7.408 -19.611 -13.706 1.00 97.19 252 TYR A O 1
ATOM 2017 N N . ILE A 1 253 ? 7.281 -20.547 -15.759 1.00 95.88 253 ILE A N 1
ATOM 2018 C CA . ILE A 1 253 ? 6.315 -21.600 -15.409 1.00 95.88 253 ILE A CA 1
ATOM 2019 C C . ILE A 1 253 ? 6.960 -22.793 -14.691 1.00 95.88 253 ILE A C 1
ATOM 2021 O O . ILE A 1 253 ? 6.278 -23.490 -13.949 1.00 95.88 253 ILE A O 1
ATOM 2025 N N . ASP A 1 254 ? 8.262 -23.003 -14.889 1.00 95.50 254 ASP A N 1
ATOM 2026 C CA . ASP A 1 254 ? 9.033 -24.097 -14.298 1.00 95.50 254 ASP A CA 1
ATOM 2027 C C . ASP A 1 254 ? 10.447 -23.619 -13.926 1.00 95.50 254 ASP A C 1
ATOM 2029 O O . ASP A 1 254 ? 10.886 -22.546 -14.362 1.00 95.50 254 ASP A O 1
ATOM 2033 N N . TYR A 1 255 ? 11.149 -24.385 -13.093 1.00 96.81 255 TYR A N 1
ATOM 2034 C CA . TYR A 1 255 ? 12.453 -24.027 -12.548 1.00 96.81 255 TYR A CA 1
ATOM 2035 C C . TYR A 1 255 ? 13.360 -25.247 -12.300 1.00 96.81 255 TYR A C 1
ATOM 2037 O O . TYR A 1 255 ? 12.889 -26.327 -11.950 1.00 96.81 255 TYR A O 1
ATOM 2045 N N . PRO A 1 256 ? 14.693 -25.083 -12.406 1.00 96.81 256 PRO A N 1
ATOM 2046 C CA . PRO A 1 256 ? 15.648 -26.116 -12.009 1.00 96.81 256 PRO A CA 1
ATOM 2047 C C . PRO A 1 256 ? 15.511 -26.552 -10.543 1.00 96.81 256 PRO A C 1
ATOM 2049 O O . PRO A 1 256 ? 15.151 -25.756 -9.673 1.00 96.81 256 PRO A O 1
ATOM 2052 N N . GLU A 1 257 ? 15.925 -27.787 -10.243 1.00 97.00 257 GLU A N 1
ATOM 2053 C CA . GLU A 1 257 ? 15.857 -28.390 -8.900 1.00 97.00 257 GLU A CA 1
ATOM 2054 C C . GLU A 1 257 ? 16.514 -27.534 -7.800 1.00 97.00 257 GLU A C 1
ATOM 2056 O O . GLU A 1 257 ? 16.030 -27.497 -6.669 1.00 97.00 257 GLU A O 1
ATOM 2061 N N . ALA A 1 258 ? 17.555 -26.762 -8.134 1.00 96.56 258 ALA A N 1
ATOM 2062 C CA . ALA A 1 258 ? 18.240 -25.863 -7.201 1.00 96.56 258 ALA A CA 1
ATOM 2063 C C . ALA A 1 258 ? 17.304 -24.839 -6.521 1.00 96.56 258 ALA A C 1
ATOM 2065 O O . ALA A 1 258 ? 17.580 -24.392 -5.406 1.00 96.56 258 ALA A O 1
ATOM 2066 N N . PHE A 1 259 ? 16.182 -24.489 -7.159 1.00 98.00 259 PHE A N 1
ATOM 2067 C CA . PHE A 1 259 ? 15.180 -23.567 -6.619 1.00 98.00 259 PHE A CA 1
ATOM 2068 C C . PHE A 1 259 ? 14.021 -24.274 -5.895 1.00 98.00 259 PHE A C 1
ATOM 2070 O O . PHE A 1 259 ? 13.167 -23.606 -5.302 1.00 98.00 259 PHE A O 1
ATOM 2077 N N . ALA A 1 260 ? 13.961 -25.609 -5.915 1.00 97.81 260 ALA A N 1
ATOM 2078 C CA . ALA A 1 260 ? 12.800 -26.365 -5.447 1.00 97.81 260 ALA A CA 1
ATOM 2079 C C . ALA A 1 260 ? 12.530 -26.190 -3.949 1.00 97.81 260 ALA A C 1
ATOM 2081 O O . ALA A 1 260 ? 11.373 -26.073 -3.545 1.00 97.81 260 ALA A O 1
ATOM 2082 N N . TYR A 1 261 ? 13.577 -26.123 -3.122 1.00 97.94 261 TYR A N 1
ATOM 2083 C CA . TYR A 1 261 ? 13.432 -26.004 -1.670 1.00 97.94 261 TYR A CA 1
ATOM 2084 C C . TYR A 1 261 ? 12.647 -24.746 -1.263 1.00 97.94 261 TYR A C 1
ATOM 2086 O O . TYR A 1 261 ? 11.620 -24.837 -0.587 1.00 97.94 261 TYR A O 1
ATOM 2094 N N . TRP A 1 262 ? 13.089 -23.571 -1.720 1.00 98.19 262 TRP A N 1
ATOM 2095 C CA . TRP A 1 262 ? 12.435 -22.309 -1.373 1.00 98.19 262 TRP A CA 1
ATOM 2096 C C . TRP A 1 262 ? 11.083 -22.136 -2.067 1.00 98.19 262 TRP A C 1
ATOM 2098 O O . TRP A 1 262 ? 10.157 -21.623 -1.439 1.00 98.19 262 TRP A O 1
ATOM 2108 N N . ASN A 1 263 ? 10.921 -22.622 -3.304 1.00 98.25 263 ASN A N 1
ATOM 2109 C CA . ASN A 1 263 ? 9.616 -22.618 -3.978 1.00 98.25 263 ASN A CA 1
ATOM 2110 C C . ASN A 1 263 ? 8.581 -23.471 -3.238 1.00 98.25 263 ASN A C 1
ATOM 2112 O O . ASN A 1 263 ? 7.433 -23.051 -3.079 1.00 98.25 263 ASN A O 1
ATOM 2116 N N . LYS A 1 264 ? 8.979 -24.640 -2.724 1.00 98.19 264 LYS A N 1
ATOM 2117 C CA . LYS A 1 264 ? 8.097 -25.513 -1.942 1.00 98.19 264 LYS A CA 1
ATOM 2118 C C . LYS A 1 264 ? 7.607 -24.825 -0.667 1.00 98.19 264 LYS A C 1
ATOM 2120 O O . LYS A 1 264 ? 6.412 -24.850 -0.383 1.00 98.19 264 LYS A O 1
ATOM 2125 N N . ILE A 1 265 ? 8.504 -24.170 0.076 1.00 98.62 265 ILE A N 1
ATOM 2126 C CA . ILE A 1 265 ? 8.133 -23.410 1.284 1.00 98.62 265 ILE A CA 1
ATOM 2127 C C . ILE A 1 265 ? 7.216 -22.238 0.920 1.00 98.62 265 ILE A C 1
ATOM 2129 O O . ILE A 1 265 ? 6.170 -22.072 1.550 1.00 98.62 265 ILE A O 1
ATOM 2133 N N . SER A 1 266 ? 7.565 -21.488 -0.131 1.00 98.69 266 SER A N 1
ATOM 2134 C CA . SER A 1 266 ? 6.750 -20.381 -0.643 1.00 98.69 266 SER A CA 1
ATOM 2135 C C . SER A 1 266 ? 5.324 -20.836 -0.971 1.00 98.69 266 SER A C 1
ATOM 2137 O O . SER A 1 266 ? 4.352 -20.198 -0.568 1.00 98.69 266 SER A O 1
ATOM 2139 N N . SER A 1 267 ? 5.191 -22.004 -1.603 1.00 98.44 267 SER A N 1
ATOM 2140 C CA . SER A 1 267 ? 3.902 -22.602 -1.964 1.00 98.44 267 SER A CA 1
ATOM 2141 C C . SER A 1 267 ? 3.062 -22.984 -0.741 1.00 98.44 267 SER A C 1
ATOM 2143 O O . SER A 1 267 ? 1.862 -22.712 -0.710 1.00 98.44 267 SER A O 1
ATOM 2145 N N . TYR A 1 268 ? 3.666 -23.567 0.300 1.00 98.75 268 TYR A N 1
ATOM 2146 C CA . TYR A 1 268 ? 2.943 -23.856 1.546 1.00 98.75 268 TYR A CA 1
ATOM 2147 C C . TYR A 1 268 ? 2.490 -22.587 2.268 1.00 98.75 268 TYR A C 1
ATOM 2149 O O . TYR A 1 268 ? 1.370 -22.547 2.781 1.00 98.75 268 TYR A O 1
ATOM 2157 N N . GLY A 1 269 ? 3.322 -21.542 2.267 1.00 98.75 269 GLY A N 1
ATOM 2158 C CA . GLY A 1 269 ? 2.926 -20.224 2.753 1.00 98.75 269 GLY A CA 1
ATOM 2159 C C . GLY A 1 269 ? 1.697 -19.696 2.014 1.00 98.75 269 GLY A C 1
ATOM 2160 O O . GLY A 1 269 ? 0.735 -19.271 2.653 1.00 98.75 269 GLY A O 1
ATOM 2161 N N . ALA A 1 270 ? 1.691 -19.808 0.682 1.00 98.56 270 ALA A N 1
ATOM 2162 C CA . ALA A 1 270 ? 0.603 -19.306 -0.151 1.00 98.56 270 ALA A CA 1
ATOM 2163 C C . ALA A 1 270 ? -0.712 -20.052 0.124 1.00 98.56 270 ALA A C 1
ATOM 2165 O O . ALA A 1 270 ? -1.766 -19.426 0.248 1.00 98.56 270 ALA A O 1
ATOM 2166 N N . LEU A 1 271 ? -0.653 -21.377 0.293 1.00 98.69 271 LEU A N 1
ATOM 2167 C CA . LEU A 1 271 ? -1.811 -22.192 0.673 1.00 98.69 271 LEU A CA 1
ATOM 2168 C C . LEU A 1 271 ? -2.353 -21.813 2.059 1.00 98.69 271 LEU A C 1
ATOM 2170 O O . LEU A 1 271 ? -3.570 -21.732 2.237 1.00 98.69 271 LEU A O 1
ATOM 2174 N N . LEU A 1 272 ? -1.475 -21.534 3.027 1.00 98.81 272 LEU A N 1
ATOM 2175 C CA . LEU A 1 272 ? -1.884 -21.070 4.354 1.00 98.81 272 LEU A CA 1
ATOM 2176 C C . LEU A 1 272 ? -2.545 -19.685 4.290 1.00 98.81 272 LEU A C 1
ATOM 2178 O O . LEU A 1 272 ? -3.606 -19.486 4.883 1.00 98.81 272 LEU A O 1
ATOM 2182 N N . SER A 1 273 ? -1.970 -18.745 3.535 1.00 98.44 273 SER A N 1
ATOM 2183 C CA . SER A 1 273 ? -2.569 -17.427 3.292 1.00 98.44 273 SER A CA 1
ATOM 2184 C C . SER A 1 273 ? -3.931 -17.534 2.606 1.00 98.44 273 SER A C 1
ATOM 2186 O O . SER A 1 273 ? -4.862 -16.831 2.995 1.00 98.44 273 SER A O 1
ATOM 2188 N N . PHE A 1 274 ? -4.079 -18.442 1.639 1.00 98.50 274 PHE A N 1
ATOM 2189 C CA . PHE A 1 274 ? -5.353 -18.704 0.973 1.00 98.50 274 PHE A CA 1
ATOM 2190 C C . PHE A 1 274 ? -6.403 -19.256 1.945 1.00 98.50 274 PHE A C 1
ATOM 2192 O O . PHE A 1 274 ? -7.503 -18.712 2.030 1.00 98.50 274 PHE A O 1
ATOM 2199 N N . ALA A 1 275 ? -6.061 -20.273 2.742 1.00 98.81 275 ALA A N 1
ATOM 2200 C CA . ALA A 1 275 ? -6.958 -20.808 3.768 1.00 98.81 275 ALA A CA 1
ATOM 2201 C C . ALA A 1 275 ? -7.375 -19.730 4.785 1.00 98.81 275 ALA A C 1
ATOM 2203 O O . ALA A 1 275 ? -8.542 -19.647 5.171 1.00 98.81 275 ALA A O 1
ATOM 2204 N N . SER A 1 276 ? -6.436 -18.861 5.167 1.00 98.69 276 SER A N 1
ATOM 2205 C CA . SER A 1 276 ? -6.694 -17.709 6.030 1.00 98.69 276 SER A CA 1
ATOM 2206 C C . SER A 1 276 ? -7.691 -16.722 5.407 1.00 98.69 276 SER A C 1
ATOM 2208 O O . SER A 1 276 ? -8.607 -16.243 6.077 1.00 98.69 276 SER A O 1
ATOM 2210 N N . PHE A 1 277 ? -7.580 -16.468 4.102 1.00 98.31 277 PHE A N 1
ATOM 2211 C CA . PHE A 1 277 ? -8.521 -15.610 3.386 1.00 98.31 277 PHE A CA 1
ATOM 2212 C C . PHE A 1 277 ? -9.930 -16.221 3.308 1.00 98.31 277 PHE A C 1
ATOM 2214 O O . PHE A 1 277 ? -10.920 -15.514 3.488 1.00 98.31 277 PHE A O 1
ATOM 2221 N N . ILE A 1 278 ? -10.052 -17.540 3.129 1.00 98.75 278 ILE A N 1
ATOM 2222 C CA . ILE A 1 278 ? -11.355 -18.224 3.203 1.00 98.75 278 ILE A CA 1
ATOM 2223 C C . ILE A 1 278 ? -11.976 -18.078 4.600 1.00 98.75 278 ILE A C 1
ATOM 2225 O O . ILE A 1 278 ? -13.167 -17.774 4.715 1.00 98.75 278 ILE A O 1
ATOM 2229 N N . LEU A 1 279 ? -11.174 -18.217 5.663 1.00 98.81 279 LEU A N 1
ATOM 2230 C CA . LEU A 1 279 ? -11.620 -17.945 7.032 1.00 98.81 279 LEU A CA 1
ATOM 2231 C C . LEU A 1 279 ? -12.140 -16.505 7.171 1.00 98.81 279 LEU A C 1
ATOM 2233 O O . LEU A 1 279 ? -13.213 -16.302 7.738 1.00 98.81 279 LEU A O 1
ATOM 2237 N N . PHE A 1 280 ? -11.433 -15.515 6.624 1.00 98.75 280 PHE A N 1
ATOM 2238 C CA . PHE A 1 280 ? -11.876 -14.120 6.625 1.00 98.75 280 PHE A CA 1
ATOM 2239 C C . PHE A 1 280 ? -13.248 -13.924 5.973 1.00 98.75 280 PHE A C 1
ATOM 2241 O O . PHE A 1 280 ? -14.119 -13.292 6.575 1.00 98.75 280 PHE A O 1
ATOM 2248 N N . ILE A 1 281 ? -13.481 -14.510 4.795 1.00 98.69 281 ILE A N 1
ATOM 2249 C CA . ILE A 1 281 ? -14.794 -14.455 4.134 1.00 98.69 281 ILE A CA 1
ATOM 2250 C C . ILE A 1 281 ? -15.882 -15.061 5.032 1.00 98.69 281 ILE A C 1
ATOM 2252 O O . ILE A 1 281 ? -16.955 -14.472 5.189 1.00 98.69 281 ILE A O 1
ATOM 2256 N N . GLY A 1 282 ? -15.589 -16.184 5.693 1.00 98.75 282 GLY A N 1
ATOM 2257 C CA . GLY A 1 282 ? -16.480 -16.786 6.687 1.00 98.75 282 GLY A CA 1
ATOM 2258 C C . GLY A 1 282 ? -16.781 -15.858 7.872 1.00 98.75 282 GLY A C 1
ATOM 2259 O O . GLY A 1 282 ? -17.938 -15.740 8.280 1.00 98.75 282 GLY A O 1
ATOM 2260 N N . ILE A 1 283 ? -15.774 -15.145 8.391 1.00 98.75 283 ILE A N 1
ATOM 2261 C CA . ILE A 1 283 ? -15.934 -14.166 9.481 1.00 98.75 283 ILE A CA 1
ATOM 2262 C C . ILE A 1 283 ? -16.836 -13.010 9.048 1.00 98.75 283 ILE A C 1
ATOM 2264 O O . ILE A 1 283 ? -17.745 -12.638 9.794 1.00 98.75 283 ILE A O 1
ATOM 2268 N N . VAL A 1 284 ? -16.618 -12.448 7.857 1.00 98.69 284 VAL A N 1
ATOM 2269 C CA . VAL A 1 284 ? -17.453 -11.361 7.324 1.00 98.69 284 VAL A CA 1
ATOM 2270 C C . VAL A 1 284 ? -18.897 -11.837 7.181 1.00 98.69 284 VAL A C 1
ATOM 2272 O O . VAL A 1 284 ? -19.810 -11.197 7.703 1.00 98.69 284 VAL A O 1
ATOM 2275 N N . PHE A 1 285 ? -19.112 -13.000 6.568 1.00 98.50 285 PHE A N 1
ATOM 2276 C CA . PHE A 1 285 ? -20.444 -13.573 6.392 1.00 98.50 285 PHE A CA 1
ATOM 2277 C C . PHE A 1 285 ? -21.165 -13.816 7.727 1.00 98.50 285 PHE A C 1
ATOM 2279 O O . PHE A 1 285 ? -22.327 -13.429 7.887 1.00 98.50 285 PHE A O 1
ATOM 2286 N N . TYR A 1 286 ? -20.472 -14.401 8.709 1.00 98.56 286 TYR A N 1
ATOM 2287 C CA . TYR A 1 286 ? -21.001 -14.584 10.059 1.00 98.56 286 TYR A CA 1
ATOM 2288 C C . TYR A 1 286 ? -21.356 -13.242 10.706 1.00 98.56 286 TYR A C 1
ATOM 2290 O O . TYR A 1 286 ? -22.438 -13.099 11.272 1.00 98.56 286 TYR A O 1
ATOM 2298 N N . THR A 1 287 ? -20.482 -12.241 10.593 1.00 98.44 287 THR A N 1
ATOM 2299 C CA . THR A 1 287 ? -20.682 -10.920 11.205 1.00 98.44 287 THR A CA 1
ATOM 2300 C C . THR A 1 287 ? -21.942 -10.248 10.676 1.00 98.44 287 THR A C 1
ATOM 2302 O O . THR A 1 287 ? -22.766 -9.792 11.468 1.00 98.44 287 THR A O 1
ATOM 2305 N N . LEU A 1 288 ? -22.146 -10.270 9.358 1.00 97.88 288 LEU A N 1
ATOM 2306 C CA . LEU A 1 288 ? -23.306 -9.648 8.717 1.00 97.88 288 LEU A CA 1
ATOM 2307 C C . LEU A 1 288 ? -24.630 -10.339 9.080 1.00 97.88 288 LEU A C 1
ATOM 2309 O O . LEU A 1 288 ? -25.653 -9.669 9.223 1.00 97.88 288 LEU A O 1
ATOM 2313 N N . ARG A 1 289 ? -24.633 -11.666 9.260 1.00 97.56 289 ARG A N 1
ATOM 2314 C CA . ARG A 1 289 ? -25.865 -12.427 9.544 1.00 97.56 289 ARG A CA 1
ATOM 2315 C C . ARG A 1 289 ? -26.163 -12.591 11.033 1.00 97.56 289 ARG A C 1
ATOM 2317 O O . ARG A 1 289 ? -27.307 -12.427 11.455 1.00 97.56 289 ARG A O 1
ATOM 2324 N N . ALA A 1 290 ? -25.147 -12.920 11.820 1.00 97.50 290 ALA A N 1
ATOM 2325 C CA . ALA A 1 290 ? -25.278 -13.404 13.192 1.00 97.50 290 ALA A CA 1
ATOM 2326 C C . ALA A 1 290 ? -24.381 -12.671 14.206 1.00 97.50 290 ALA A C 1
ATOM 2328 O O . ALA A 1 290 ? -24.498 -12.924 15.404 1.00 97.50 290 ALA A O 1
ATOM 2329 N N . GLY A 1 291 ? -23.523 -11.740 13.770 1.00 97.19 291 GLY A N 1
ATOM 2330 C CA . GLY A 1 291 ? -22.655 -10.964 14.661 1.00 97.19 291 GLY A CA 1
ATOM 2331 C C . GLY A 1 291 ? -23.437 -10.201 15.734 1.00 97.19 291 GLY A C 1
ATOM 2332 O O . GLY A 1 291 ? -24.577 -9.780 15.507 1.00 97.19 291 GLY A O 1
ATOM 2333 N N . LYS A 1 292 ? -22.843 -10.010 16.918 1.00 96.75 292 LYS A N 1
ATOM 2334 C CA . LYS A 1 292 ? -23.507 -9.309 18.032 1.00 96.75 292 LYS A CA 1
ATOM 2335 C C . LYS A 1 292 ? -23.851 -7.883 17.600 1.00 96.75 292 LYS A C 1
ATOM 2337 O O . LYS A 1 292 ? -22.988 -7.190 17.070 1.00 96.75 292 LYS A O 1
ATOM 2342 N N . ARG A 1 293 ? -25.097 -7.451 17.824 1.00 97.31 293 ARG A N 1
ATOM 2343 C CA . ARG A 1 293 ? -25.520 -6.078 17.512 1.00 97.31 293 ARG A CA 1
ATOM 2344 C C . ARG A 1 293 ? -24.765 -5.076 18.378 1.00 97.31 293 ARG A C 1
ATOM 2346 O O . ARG A 1 293 ? -24.581 -5.306 19.573 1.00 97.31 293 ARG A O 1
ATOM 2353 N N . ILE A 1 294 ? -24.354 -3.982 17.759 1.00 96.69 294 ILE A N 1
ATOM 2354 C CA . ILE A 1 294 ? -23.720 -2.851 18.426 1.00 96.69 294 ILE A CA 1
ATOM 2355 C C . ILE A 1 294 ? -24.816 -1.920 18.927 1.00 96.69 294 ILE A C 1
ATOM 2357 O O . ILE A 1 294 ? -25.709 -1.550 18.172 1.00 96.69 294 ILE A O 1
ATOM 2361 N N . THR A 1 295 ? -24.749 -1.567 20.206 1.00 94.12 295 THR A N 1
ATOM 2362 C CA . THR A 1 295 ? -25.707 -0.664 20.864 1.00 94.12 295 THR A CA 1
ATOM 2363 C C . THR A 1 295 ? -25.121 0.716 21.146 1.00 94.12 295 THR A C 1
ATOM 2365 O O . THR A 1 295 ? -25.859 1.627 21.495 1.00 94.12 295 THR A O 1
ATOM 2368 N N . GLU A 1 296 ? -23.806 0.870 20.999 1.00 95.00 296 GLU A N 1
ATOM 2369 C CA . GLU A 1 296 ? -23.069 2.099 21.286 1.00 95.00 296 GLU A CA 1
ATOM 2370 C C . GLU A 1 296 ? -22.592 2.751 19.984 1.00 95.00 296 GLU A C 1
ATOM 2372 O O . GLU A 1 296 ? -22.165 2.072 19.047 1.00 95.00 296 GLU A O 1
ATOM 2377 N N . ASN A 1 297 ? -22.630 4.082 19.925 1.00 94.75 297 ASN A N 1
ATOM 2378 C CA . ASN A 1 297 ? -22.132 4.838 18.772 1.00 94.75 297 ASN A CA 1
ATOM 2379 C C . ASN A 1 297 ? -20.623 4.621 18.587 1.00 94.75 297 ASN A C 1
ATOM 2381 O O . ASN A 1 297 ? -20.151 4.356 17.476 1.00 94.75 297 ASN A O 1
ATOM 2385 N N . ASN A 1 298 ? -19.892 4.646 19.700 1.00 95.50 298 ASN A N 1
ATOM 2386 C CA . ASN A 1 298 ? -18.473 4.358 19.774 1.00 95.50 298 ASN A CA 1
ATOM 2387 C C . ASN A 1 298 ? -18.250 3.048 20.533 1.00 95.50 298 ASN A C 1
ATOM 2389 O O . ASN A 1 298 ? -18.255 3.024 21.757 1.00 95.50 298 ASN A O 1
ATOM 2393 N N . TYR A 1 299 ? -18.047 1.964 19.789 1.00 95.19 299 TYR A N 1
ATOM 2394 C CA . TYR A 1 299 ? -17.844 0.625 20.344 1.00 95.19 299 TYR A CA 1
ATOM 2395 C C . TYR A 1 299 ? -16.367 0.276 20.598 1.00 95.19 299 TYR A C 1
ATOM 2397 O O . TYR A 1 299 ? -16.064 -0.876 20.915 1.00 95.19 299 TYR A O 1
ATOM 2405 N N . TRP A 1 300 ? -15.444 1.230 20.419 1.00 95.88 300 TRP A N 1
ATOM 2406 C CA . TRP A 1 300 ? -14.019 1.027 20.681 1.00 95.88 300 TRP A CA 1
ATOM 2407 C C . TRP A 1 300 ? -13.612 1.574 22.044 1.00 95.88 300 TRP A C 1
ATOM 2409 O O . TRP A 1 300 ? -13.389 0.792 22.966 1.00 95.88 300 TRP A O 1
ATOM 2419 N N . ASN A 1 301 ? -13.462 2.893 22.151 1.00 93.75 301 ASN A N 1
ATOM 2420 C CA . ASN A 1 301 ? -13.115 3.630 23.366 1.00 93.75 301 ASN A CA 1
ATOM 2421 C C . ASN A 1 301 ? -13.151 5.142 23.072 1.00 93.75 301 ASN A C 1
ATOM 2423 O O . ASN A 1 301 ? -13.257 5.559 21.922 1.00 93.75 301 ASN A O 1
ATOM 2427 N N . GLU A 1 302 ? -12.991 5.975 24.097 1.00 91.12 302 GLU A N 1
ATOM 2428 C CA . GLU A 1 302 ? -13.019 7.443 23.984 1.00 91.12 302 GLU A CA 1
ATOM 2429 C C . GLU A 1 302 ? -11.943 8.075 23.075 1.00 91.12 302 GLU A C 1
ATOM 2431 O O . GLU A 1 302 ? -12.103 9.234 22.695 1.00 91.12 302 GLU A O 1
ATOM 2436 N N . TYR A 1 303 ? -10.900 7.322 22.692 1.00 91.75 303 TYR A N 1
ATOM 2437 C CA . TYR A 1 303 ? -9.831 7.724 21.761 1.00 91.75 303 TYR A CA 1
ATOM 2438 C C . TYR A 1 303 ? -10.124 7.343 20.301 1.00 91.75 303 TYR A C 1
ATOM 2440 O O . TYR A 1 303 ? -9.335 7.629 19.402 1.00 91.75 303 TYR A O 1
ATOM 2448 N N . ALA A 1 304 ? -11.250 6.683 20.035 1.00 92.62 304 ALA A N 1
ATOM 2449 C CA . ALA A 1 304 ? -11.907 6.763 18.738 1.00 92.62 304 ALA A CA 1
ATOM 2450 C C . ALA A 1 304 ? -12.700 8.083 18.715 1.00 92.62 304 ALA A C 1
ATOM 2452 O O . ALA A 1 304 ? -13.907 8.109 18.952 1.00 92.62 304 ALA A O 1
ATOM 2453 N N . ASP A 1 305 ? -11.986 9.199 18.558 1.00 88.69 305 ASP A N 1
ATOM 2454 C CA . ASP A 1 305 ? -12.475 10.559 18.829 1.00 88.69 305 ASP A CA 1
ATOM 2455 C C . ASP A 1 305 ? -12.855 11.358 17.573 1.00 88.69 305 ASP A C 1
ATOM 2457 O O . ASP A 1 305 ? -13.299 12.500 17.670 1.00 88.69 305 ASP A O 1
ATOM 2461 N N . THR A 1 306 ? -12.762 10.742 16.396 1.00 92.12 306 THR A N 1
ATOM 2462 C CA . THR A 1 306 ? -13.228 11.307 15.128 1.00 92.12 306 THR A CA 1
ATOM 2463 C C . THR A 1 306 ? -14.756 11.258 14.981 1.00 92.12 306 THR A C 1
ATOM 2465 O O . THR A 1 306 ? -15.459 10.485 15.639 1.00 92.12 306 THR A O 1
ATOM 2468 N N . LEU A 1 307 ? -15.299 12.112 14.105 1.00 93.88 307 LEU A N 1
ATOM 2469 C CA . LEU A 1 307 ? -16.743 12.359 13.988 1.00 93.88 307 LEU A CA 1
ATOM 2470 C C . LEU A 1 307 ? -17.587 11.105 13.718 1.00 93.88 307 LEU A C 1
ATOM 2472 O O . LEU A 1 307 ? -18.733 11.041 14.168 1.00 93.88 307 LEU A O 1
ATOM 2476 N N . GLU A 1 308 ? -17.065 10.093 13.025 1.00 94.38 308 GLU A N 1
ATOM 2477 C CA . GLU A 1 308 ? -17.818 8.874 12.707 1.00 94.38 308 GLU A CA 1
ATOM 2478 C C . GLU A 1 308 ? -18.240 8.080 13.953 1.00 94.38 308 GLU A C 1
ATOM 2480 O O . GLU A 1 308 ? -19.228 7.335 13.921 1.00 94.38 308 GLU A O 1
ATOM 2485 N N . TRP A 1 309 ? -17.535 8.257 15.071 1.00 95.00 309 TRP A N 1
ATOM 2486 C CA . TRP A 1 309 ? -17.828 7.594 16.341 1.00 95.00 309 TRP A CA 1
ATOM 2487 C C . TRP A 1 309 ? -18.932 8.291 17.139 1.00 95.00 309 TRP A C 1
ATOM 2489 O O . TRP A 1 309 ? -19.459 7.707 18.084 1.00 95.00 309 TRP A O 1
ATOM 2499 N N . THR A 1 310 ? -19.347 9.494 16.728 1.00 93.50 310 THR A N 1
ATOM 2500 C CA . THR A 1 310 ? -20.497 10.204 17.317 1.00 93.50 310 THR A CA 1
ATOM 2501 C C . THR A 1 310 ? -21.842 9.679 16.801 1.00 93.50 310 THR A C 1
ATOM 2503 O O . THR A 1 310 ? -22.867 9.850 17.457 1.00 93.50 310 THR A O 1
ATOM 2506 N N . LEU A 1 311 ? -21.835 8.982 15.660 1.00 94.56 311 LEU A N 1
ATOM 2507 C CA . LEU A 1 311 ? -23.021 8.482 14.959 1.00 94.56 311 LEU A CA 1
ATOM 2508 C C . LEU A 1 311 ? -23.413 7.058 15.398 1.00 94.56 311 LEU A C 1
ATOM 2510 O O . LEU A 1 311 ? -22.548 6.299 15.846 1.00 94.56 311 LEU A O 1
ATOM 2514 N N . PRO A 1 312 ? -24.678 6.631 15.222 1.00 95.88 312 PRO A N 1
ATOM 2515 C CA . PRO A 1 312 ? -25.080 5.243 15.457 1.00 95.88 312 PRO A CA 1
ATOM 2516 C C . PRO A 1 312 ? -24.412 4.262 14.476 1.00 95.88 312 PRO A C 1
ATOM 2518 O O . PRO A 1 312 ? -23.668 4.650 13.572 1.00 95.88 312 PRO A O 1
ATOM 2521 N N . SER A 1 313 ? -24.638 2.964 14.694 1.00 96.81 313 SER A N 1
ATOM 2522 C CA . SER A 1 313 ? -24.095 1.880 13.863 1.00 96.81 313 SER A CA 1
ATOM 2523 C C . SER A 1 313 ? -25.230 0.950 13.391 1.00 96.81 313 SER A C 1
ATOM 2525 O O . SER A 1 313 ? -25.739 0.182 14.210 1.00 96.81 313 SER A O 1
ATOM 2527 N N . PRO A 1 314 ? -25.624 0.961 12.102 1.00 96.69 314 PRO A N 1
ATOM 2528 C CA . PRO A 1 314 ? -25.094 1.800 11.026 1.00 96.69 314 PRO A CA 1
ATOM 2529 C C . PRO A 1 314 ? -25.502 3.278 11.144 1.00 96.69 314 PRO A C 1
ATOM 2531 O O . PRO A 1 314 ? -26.504 3.582 11.797 1.00 96.69 314 PRO A O 1
ATOM 2534 N N . PRO A 1 315 ? -24.740 4.204 10.530 1.00 95.50 315 PRO A N 1
ATOM 2535 C CA . PRO A 1 315 ? -25.143 5.600 10.459 1.00 95.50 315 PRO A CA 1
ATOM 2536 C C . PRO A 1 315 ? -26.418 5.759 9.606 1.00 95.50 315 PRO A C 1
ATOM 2538 O O . PRO A 1 315 ? -26.638 4.969 8.683 1.00 95.50 315 PRO A O 1
ATOM 2541 N N . PRO A 1 316 ? -27.258 6.769 9.897 1.00 93.62 316 PRO A N 1
ATOM 2542 C CA . PRO A 1 316 ? -28.383 7.135 9.041 1.00 93.62 316 PRO A CA 1
ATOM 2543 C C . PRO A 1 316 ? -27.903 7.653 7.678 1.00 93.62 316 PRO A C 1
ATOM 2545 O O . PRO A 1 316 ? -26.750 8.054 7.525 1.00 93.62 316 PRO A O 1
ATOM 2548 N N . GLU A 1 317 ? -28.811 7.683 6.701 1.00 93.38 317 GLU A N 1
ATOM 2549 C CA . GLU A 1 317 ? -28.543 8.228 5.362 1.00 93.38 317 GLU A CA 1
ATOM 2550 C C . GLU A 1 317 ? -28.117 9.706 5.414 1.00 93.38 317 GLU A C 1
ATOM 2552 O O . GLU A 1 317 ? -27.131 10.088 4.787 1.00 93.38 317 GLU A O 1
ATOM 2557 N N . HIS A 1 318 ? -28.810 10.518 6.220 1.00 93.62 318 HIS A N 1
ATOM 2558 C CA . HIS A 1 318 ? -28.416 11.888 6.546 1.00 93.62 318 HIS A CA 1
ATOM 2559 C C . HIS A 1 318 ? -27.771 11.932 7.936 1.00 93.62 318 HIS A C 1
ATOM 2561 O O . HIS A 1 318 ? -28.400 11.549 8.921 1.00 93.62 318 HIS A O 1
ATOM 2567 N N . THR A 1 319 ? -26.510 12.360 8.020 1.00 92.31 319 THR A N 1
ATOM 2568 C CA . THR A 1 319 ? -25.686 12.175 9.227 1.00 92.31 319 THR A CA 1
ATOM 2569 C C . THR A 1 319 ? -25.779 13.315 10.236 1.00 92.31 319 THR A C 1
ATOM 2571 O O . THR A 1 319 ? -25.890 13.043 11.430 1.00 92.31 319 THR A O 1
ATOM 2574 N N . PHE A 1 320 ? -25.740 14.574 9.792 1.00 92.38 320 PHE A N 1
ATOM 2575 C CA . PHE A 1 320 ? -25.687 15.740 10.677 1.00 92.38 320 PHE A CA 1
ATOM 2576 C C . PHE A 1 320 ? -26.684 16.820 10.245 1.00 92.38 320 PHE A C 1
ATOM 2578 O O . PHE A 1 320 ? -26.465 17.510 9.256 1.00 92.38 320 PHE A O 1
ATOM 2585 N N . GLU A 1 321 ? -27.745 17.020 11.034 1.00 91.19 321 GLU A N 1
ATOM 2586 C CA . GLU A 1 321 ? -28.693 18.138 10.855 1.00 91.19 321 GLU A CA 1
ATOM 2587 C C . GLU A 1 321 ? -28.058 19.501 11.153 1.00 91.19 321 GLU A C 1
ATOM 2589 O O . GLU A 1 321 ? -28.400 20.522 10.563 1.00 91.19 321 GLU A O 1
ATOM 2594 N N . THR A 1 322 ? -27.114 19.530 12.092 1.00 91.50 322 THR A N 1
ATOM 2595 C CA . THR A 1 322 ? -26.312 20.709 12.419 1.00 91.50 322 THR A CA 1
ATOM 2596 C C . THR A 1 322 ? -24.854 20.368 12.187 1.00 91.50 322 THR A C 1
ATOM 2598 O O . THR A 1 322 ? -24.373 19.355 12.694 1.00 91.50 322 THR A O 1
ATOM 2601 N N . LEU A 1 323 ? -24.155 21.210 11.422 1.00 91.88 323 LEU A N 1
ATOM 2602 C CA . LEU A 1 323 ? -22.749 20.988 11.102 1.00 91.88 323 LEU A CA 1
ATOM 2603 C C . LEU A 1 323 ? -21.909 20.869 12.387 1.00 91.88 323 LEU A C 1
ATOM 2605 O O . LEU A 1 323 ? -21.983 21.769 13.233 1.00 91.88 323 LEU A O 1
ATOM 2609 N N . PRO A 1 324 ? -21.099 19.801 12.523 1.00 90.75 324 PRO A N 1
ATOM 2610 C CA . PRO A 1 324 ? -20.190 19.651 13.649 1.00 90.75 324 PRO A CA 1
ATOM 2611 C C . PRO A 1 324 ? -19.187 20.801 13.718 1.00 90.75 324 PRO A C 1
ATOM 2613 O O . PRO A 1 324 ? -18.705 21.304 12.697 1.00 90.75 324 PRO A O 1
ATOM 2616 N N . LYS A 1 325 ? -18.840 21.201 14.936 1.00 89.81 325 LYS A N 1
ATOM 2617 C CA . LYS A 1 325 ? -17.802 22.191 15.220 1.00 89.81 325 LYS A CA 1
ATOM 2618 C C . LYS A 1 325 ? -16.456 21.487 15.415 1.00 89.81 325 LYS A C 1
ATOM 2620 O O . LYS A 1 325 ? -16.429 20.318 15.795 1.00 89.81 325 LYS A O 1
ATOM 2625 N N . PRO A 1 326 ? -15.320 22.185 15.225 1.00 84.50 326 PRO A N 1
ATOM 2626 C CA . PRO A 1 326 ? -14.001 21.616 15.504 1.00 84.50 326 PRO A CA 1
ATOM 2627 C C . PRO A 1 326 ? -13.885 21.000 16.905 1.00 84.50 326 PRO A C 1
ATOM 2629 O O . PRO A 1 326 ? -13.334 19.919 17.046 1.00 84.50 326 PRO A O 1
ATOM 2632 N N . SER A 1 327 ? -14.506 21.618 17.914 1.00 84.25 327 SER A N 1
ATOM 2633 C CA . SER A 1 327 ? -14.546 21.119 19.297 1.00 84.25 327 SER A CA 1
ATOM 2634 C C . SER A 1 327 ? -15.151 19.720 19.466 1.00 84.25 327 SER A C 1
ATOM 2636 O O . SER A 1 327 ? -14.942 19.096 20.503 1.00 84.25 327 SER A O 1
ATOM 2638 N N . ASP A 1 328 ? -15.919 19.239 18.487 1.00 80.81 328 ASP A N 1
ATOM 2639 C CA . ASP A 1 328 ? -16.629 17.960 18.574 1.00 80.81 328 ASP A CA 1
ATOM 2640 C C . ASP A 1 328 ? -15.714 16.763 18.257 1.00 80.81 328 ASP A C 1
ATOM 2642 O O . ASP A 1 328 ? -16.036 15.633 18.625 1.00 80.81 328 ASP A O 1
ATOM 2646 N N . TRP A 1 329 ? -14.572 17.000 17.599 1.00 78.12 329 TRP A N 1
ATOM 2647 C CA . TRP A 1 329 ? -13.612 15.959 17.199 1.00 78.12 329 TRP A CA 1
ATOM 2648 C C . TRP A 1 329 ? -12.147 16.322 17.463 1.00 78.12 329 TRP A C 1
ATOM 2650 O O . TRP A 1 329 ? -11.313 15.435 17.613 1.00 78.12 329 TRP A O 1
ATOM 2660 N N . ASP A 1 330 ? -11.819 17.608 17.561 1.00 75.56 330 ASP A N 1
ATOM 2661 C CA . ASP A 1 330 ? -10.504 18.096 17.961 1.00 75.56 330 ASP A CA 1
ATOM 2662 C C . ASP A 1 330 ? -10.552 18.492 19.439 1.00 75.56 330 ASP A C 1
ATOM 2664 O O . ASP A 1 330 ? -10.768 19.649 19.810 1.00 75.56 330 ASP A O 1
ATOM 2668 N N . LYS A 1 331 ? -10.417 17.484 20.306 1.00 70.50 331 LYS A N 1
ATOM 2669 C CA . LYS A 1 331 ? -10.533 17.650 21.763 1.00 70.50 331 LYS A CA 1
ATOM 2670 C C . LYS A 1 331 ? -9.313 18.314 22.410 1.00 70.50 331 LYS A C 1
ATOM 2672 O O . LYS A 1 331 ? -9.256 18.358 23.634 1.00 70.50 331 LYS A O 1
ATOM 2677 N N . GLY A 1 332 ? -8.365 18.838 21.625 1.00 57.62 332 GLY A N 1
ATOM 2678 C CA . GLY A 1 332 ? -7.192 19.546 22.134 1.00 57.62 332 GLY A CA 1
ATOM 2679 C C . GLY A 1 332 ? -6.422 18.704 23.148 1.00 57.62 332 GLY A C 1
ATOM 2680 O O . GLY A 1 332 ? -6.423 18.999 24.340 1.00 57.62 332 GLY A O 1
ATOM 2681 N N . HIS A 1 333 ? -5.775 17.630 22.696 1.00 54.00 333 HIS A N 1
ATOM 2682 C CA . HIS A 1 333 ? -4.890 16.872 23.580 1.00 54.00 333 HIS A CA 1
ATOM 2683 C C . HIS A 1 333 ? -3.675 17.749 23.905 1.00 54.00 333 HIS A C 1
ATOM 2685 O O . HIS A 1 333 ? -2.908 18.089 23.006 1.00 54.00 333 HIS A O 1
ATOM 2691 N N . ALA A 1 334 ? -3.537 18.158 25.171 1.00 37.31 334 ALA A N 1
ATOM 2692 C CA . ALA A 1 334 ? -2.385 18.919 25.648 1.00 37.31 334 ALA A CA 1
ATOM 2693 C C . ALA A 1 334 ? -1.097 18.172 25.266 1.00 37.31 334 ALA A C 1
ATOM 2695 O O . ALA A 1 334 ? -0.915 17.014 25.645 1.00 37.31 334 ALA A O 1
ATOM 2696 N N . HIS A 1 335 ? -0.274 18.823 24.444 1.00 36.56 335 HIS A N 1
ATOM 2697 C CA . HIS A 1 335 ? 1.012 18.307 23.985 1.00 36.56 335 HIS A CA 1
ATOM 2698 C C . HIS A 1 335 ? 2.022 18.174 25.121 1.00 36.56 335 HIS A C 1
ATOM 2700 O O . HIS A 1 335 ? 2.062 19.086 25.979 1.00 36.56 335 HIS A O 1
#

pLDDT: mean 95.84, std 6.35, range [36.56, 98.88]

Sequence (335 aa):
IFVTAWLILLSLPVLAGAITMLLMDRNFGTTFFDPAGGGDPILYQHILWFFGHPEVYIVILPGFGLISHVFATFSKKPVFGYLPMVWALIAIGVIGFVVWAHHMYTVGLSLQQQSYFMLATMVIAVPTGIKIFSWIATMWGGSVEFKTPMLFAFGFLILFTIGGVTGVVLSQAGVDRIYHDTYYVVAHFHYTMSMGAAFTIFAGIYFWIGKMSGRQYPEALGKLHFWMFFIGVNLTFFPQHFLGRQGMPRRYIDYPEAFAYWNKISSYGALLSFASFILFIGIVFYTLRAGKRITENNYWNEYADTLEWTLPSPPPEHTFETLPKPSDWDKGHAH

Foldseek 3Di:
DVLLVVLCVPQVVLVVVLVVQVCCVVPVVDPQPPVVNPHNVVVSQVSCLLNVQSVLLSLQVVLLVLLQLLLQLQQVFHQAPPVLLVVLNNLLSVLSNVQSCLLPLPVDDDPVSLVRNLVSQLVNLVSVVSSLVSSVVSNPPGNGDPFLLNLLSVLLSVLQVVLSVLSNQSSRSVSVVLLPQALSVVLSCCSNRVSNNVSSVLSVCQVCVCQAQQFHFDRVLSVVLSVLQSQLSCQQRVLSNVRSVVRHGPPDPDDDPVSVVSNVSNVSSPVSNVVSVVSVVVRSVCRNPPGHGHPALAPRDCSSQDPSSVAHRHHDPDHDPDDDDCCSRCVPDPD